Protein AF-A0A7W9NEH3-F1 (afdb_monomer_lite)

InterPro domains:
  IPR001387 Cro/C1-type, helix-turn-helix domain [cd00093] (12-73)

Structure (mmCIF, N/CA/C/O backbone):
data_AF-A0A7W9NEH3-F1
#
_entry.id   AF-A0A7W9NEH3-F1
#
loop_
_atom_site.group_PDB
_atom_site.id
_atom_site.type_symbol
_atom_site.label_atom_id
_atom_site.label_alt_id
_atom_site.label_comp_id
_atom_site.label_asym_id
_atom_site.label_entity_id
_atom_site.label_seq_id
_atom_site.pdbx_PDB_ins_code
_atom_site.Cartn_x
_atom_site.Cartn_y
_atom_site.Cartn_z
_atom_site.occupancy
_atom_site.B_iso_or_equiv
_atom_site.auth_seq_id
_atom_site.auth_comp_id
_atom_site.auth_asym_id
_atom_site.auth_atom_id
_atom_site.pdbx_PDB_model_num
ATOM 1 N N . MET A 1 1 ? 16.861 -14.933 -18.461 1.00 53.00 1 MET A N 1
ATOM 2 C CA . MET A 1 1 ? 15.513 -14.728 -19.038 1.00 53.00 1 MET A CA 1
ATOM 3 C C . MET A 1 1 ? 15.709 -14.065 -20.389 1.00 53.00 1 MET A C 1
ATOM 5 O O . MET A 1 1 ? 16.426 -13.077 -20.433 1.00 53.00 1 MET A O 1
ATOM 9 N N . SER A 1 2 ? 15.196 -14.634 -21.480 1.00 63.34 2 SER A N 1
ATOM 10 C CA . SER A 1 2 ? 15.343 -14.039 -22.817 1.00 63.34 2 SER A CA 1
ATOM 11 C C . SER A 1 2 ? 14.492 -12.774 -22.927 1.00 63.34 2 SER A C 1
ATOM 13 O O . SER A 1 2 ? 13.325 -12.804 -22.535 1.00 63.34 2 SER A O 1
ATOM 15 N N . GLU A 1 3 ? 15.056 -11.679 -23.442 1.00 74.38 3 GLU A N 1
ATOM 16 C CA . GLU A 1 3 ? 14.284 -10.467 -23.729 1.00 74.38 3 GLU A CA 1
ATOM 17 C C . GLU A 1 3 ? 13.152 -10.769 -24.726 1.00 74.38 3 GLU A C 1
ATOM 19 O O . GLU A 1 3 ? 13.357 -11.514 -25.695 1.00 74.38 3 GLU A O 1
ATOM 24 N N . PRO A 1 4 ? 11.941 -10.225 -24.503 1.00 76.31 4 PRO A N 1
ATOM 25 C CA . PRO A 1 4 ? 10.833 -10.403 -25.425 1.00 76.31 4 PRO A CA 1
ATOM 26 C C . PRO A 1 4 ? 11.150 -9.727 -26.761 1.00 76.31 4 PRO A C 1
ATOM 28 O O . PRO A 1 4 ? 11.672 -8.616 -26.815 1.00 76.31 4 PRO A O 1
ATOM 31 N N . LEU A 1 5 ? 10.804 -10.394 -27.864 1.00 85.12 5 LEU A N 1
ATOM 32 C CA . LEU A 1 5 ? 10.988 -9.822 -29.197 1.00 85.12 5 LEU A CA 1
ATOM 33 C C . LEU A 1 5 ? 10.192 -8.505 -29.310 1.00 85.12 5 LEU A C 1
ATOM 35 O O . LEU A 1 5 ? 9.020 -8.500 -28.919 1.00 85.12 5 LEU A O 1
ATOM 39 N N . PRO A 1 6 ? 10.751 -7.431 -29.905 1.00 89.31 6 PRO A N 1
ATOM 40 C CA . PRO A 1 6 ? 10.110 -6.111 -29.944 1.00 89.31 6 PRO A CA 1
ATOM 41 C C . PRO A 1 6 ? 8.666 -6.133 -30.466 1.00 89.31 6 PRO A C 1
ATOM 43 O O . PRO A 1 6 ? 7.782 -5.483 -29.915 1.00 89.31 6 PRO A O 1
ATOM 46 N N . ALA A 1 7 ? 8.392 -6.956 -31.483 1.00 90.94 7 ALA A N 1
ATOM 47 C CA . ALA A 1 7 ? 7.054 -7.101 -32.057 1.00 90.94 7 ALA A CA 1
ATOM 48 C C . ALA A 1 7 ? 6.039 -7.769 -31.105 1.00 90.94 7 ALA A C 1
ATOM 50 O O . ALA A 1 7 ? 4.851 -7.458 -31.147 1.00 90.94 7 ALA A O 1
ATOM 51 N N . VAL A 1 8 ? 6.488 -8.690 -30.242 1.00 93.56 8 VAL A N 1
ATOM 52 C CA . VAL A 1 8 ? 5.629 -9.324 -29.226 1.00 93.56 8 VAL A CA 1
ATOM 53 C C . VAL A 1 8 ? 5.373 -8.349 -28.079 1.00 93.56 8 VAL A C 1
ATOM 55 O O . VAL A 1 8 ? 4.239 -8.249 -27.619 1.00 93.56 8 VAL A O 1
ATOM 58 N N . ALA A 1 9 ? 6.393 -7.587 -27.673 1.00 92.19 9 ALA A N 1
ATOM 59 C CA . ALA A 1 9 ? 6.257 -6.537 -26.668 1.00 92.19 9 ALA A CA 1
ATOM 60 C C . ALA A 1 9 ? 5.257 -5.449 -27.106 1.00 92.19 9 ALA A C 1
ATOM 62 O O . ALA A 1 9 ? 4.409 -5.052 -26.312 1.00 92.19 9 ALA A O 1
ATOM 63 N N . ALA A 1 10 ? 5.280 -5.038 -28.379 1.00 94.06 10 ALA A N 1
ATOM 64 C CA . ALA A 1 10 ? 4.331 -4.063 -28.922 1.00 94.06 10 ALA A CA 1
ATOM 65 C C . ALA A 1 10 ? 2.870 -4.555 -28.878 1.00 94.06 10 ALA A C 1
ATOM 67 O O . ALA A 1 10 ? 1.978 -3.813 -28.470 1.00 94.06 10 ALA A O 1
ATOM 68 N N . LEU A 1 11 ? 2.608 -5.817 -29.246 1.00 96.62 11 LEU A N 1
ATOM 69 C CA . LEU A 1 11 ? 1.259 -6.391 -29.142 1.00 96.62 11 LEU A CA 1
ATOM 70 C C . LEU A 1 11 ? 0.815 -6.541 -27.675 1.00 96.62 11 LEU A C 1
ATOM 72 O O . LEU A 1 11 ? -0.352 -6.315 -27.356 1.00 96.62 11 LEU A O 1
ATOM 76 N N . ALA A 1 12 ? 1.739 -6.907 -26.783 1.00 96.75 12 ALA A N 1
ATOM 77 C CA . ALA A 1 12 ? 1.474 -7.014 -25.351 1.00 96.75 12 ALA A CA 1
ATOM 78 C C . ALA A 1 12 ? 1.127 -5.654 -24.724 1.00 96.75 12 ALA A C 1
ATOM 80 O O . ALA A 1 12 ? 0.210 -5.578 -23.910 1.00 96.75 12 ALA A O 1
ATOM 81 N N . GLU A 1 13 ? 1.793 -4.574 -25.144 1.00 95.50 13 GLU A N 1
ATOM 82 C CA . GLU A 1 13 ? 1.455 -3.203 -24.743 1.00 95.50 13 GLU A CA 1
ATOM 83 C C . GLU A 1 13 ? 0.015 -2.848 -25.121 1.00 95.50 13 GLU A C 1
ATOM 85 O O . GLU A 1 13 ? -0.765 -2.439 -24.267 1.00 95.50 13 GLU A O 1
ATOM 90 N N . GLN A 1 14 ? -0.379 -3.114 -26.368 1.00 96.56 14 GLN A N 1
ATOM 91 C CA . GLN A 1 14 ? -1.745 -2.854 -26.830 1.00 96.56 14 GLN A CA 1
ATOM 92 C C . GLN A 1 14 ? -2.786 -3.677 -26.056 1.00 96.56 14 GLN A C 1
ATOM 94 O O . GLN A 1 14 ? -3.887 -3.196 -25.787 1.00 96.56 14 GLN A O 1
ATOM 99 N N . LEU A 1 15 ? -2.466 -4.921 -25.679 1.00 97.69 15 LEU A N 1
ATOM 100 C CA . LEU A 1 15 ? -3.346 -5.736 -24.836 1.00 97.69 15 LEU A CA 1
ATOM 101 C C . LEU A 1 15 ? -3.456 -5.194 -23.405 1.00 97.69 15 LEU A C 1
ATOM 103 O O . LEU A 1 15 ? -4.540 -5.247 -22.820 1.00 97.69 15 LEU A O 1
ATOM 107 N N . ARG A 1 16 ? -2.368 -4.657 -22.840 1.00 97.31 16 ARG A N 1
ATOM 108 C CA . ARG A 1 16 ? -2.389 -3.982 -21.534 1.00 97.31 16 ARG A CA 1
ATOM 109 C C . ARG A 1 16 ? -3.209 -2.697 -21.583 1.00 97.31 16 ARG A C 1
ATOM 111 O O . ARG A 1 16 ? -4.024 -2.480 -20.693 1.00 97.31 16 ARG A O 1
ATOM 118 N N . GLU A 1 17 ? -3.069 -1.907 -22.641 1.00 95.81 17 GLU A N 1
ATOM 119 C CA . GLU A 1 17 ? -3.890 -0.718 -22.876 1.00 95.81 17 GLU A CA 1
ATOM 120 C C . GLU A 1 17 ? -5.380 -1.079 -22.981 1.00 95.81 17 GLU A C 1
ATOM 122 O O . GLU A 1 17 ? -6.209 -0.492 -22.286 1.00 95.81 17 GLU A O 1
ATOM 127 N N . LEU A 1 18 ? -5.730 -2.111 -23.762 1.00 97.44 18 LEU A N 1
ATOM 128 C CA . LEU A 1 18 ? -7.103 -2.620 -23.836 1.00 97.44 18 LEU A CA 1
ATOM 129 C C . LEU A 1 18 ? -7.629 -3.041 -22.458 1.00 97.44 18 LEU A C 1
ATOM 131 O O . LEU A 1 18 ? -8.766 -2.727 -22.112 1.00 97.44 18 LEU A O 1
ATOM 135 N N . LYS A 1 19 ? -6.815 -3.754 -21.671 1.00 97.50 19 LYS A N 1
ATOM 136 C CA . LYS A 1 19 ? -7.166 -4.167 -20.308 1.00 97.50 19 LYS A CA 1
ATOM 137 C C . LYS A 1 19 ? -7.437 -2.952 -19.420 1.00 97.50 19 LYS A C 1
ATOM 139 O O . LYS A 1 19 ? -8.438 -2.950 -18.713 1.00 97.50 19 LYS A O 1
ATOM 144 N N . LEU A 1 20 ? -6.595 -1.920 -19.466 1.00 93.12 20 LEU A N 1
ATOM 145 C CA . LEU A 1 20 ? -6.794 -0.683 -18.704 1.00 93.12 20 LEU A CA 1
ATOM 146 C C . LEU A 1 20 ? -8.098 0.019 -19.104 1.00 93.12 20 LEU A C 1
ATOM 148 O O . LEU A 1 20 ? -8.924 0.304 -18.241 1.00 93.12 20 LEU A O 1
ATOM 152 N N . LEU A 1 21 ? -8.328 0.206 -20.407 1.00 95.38 21 LEU A N 1
ATOM 153 C CA . LEU A 1 21 ? -9.545 0.833 -20.939 1.00 95.38 21 LEU A CA 1
ATOM 154 C C . LEU A 1 21 ? -10.816 0.030 -20.642 1.00 95.38 21 LEU A C 1
ATOM 156 O O . LEU A 1 21 ? -11.899 0.600 -20.552 1.00 95.38 21 LEU A O 1
ATOM 160 N N . ALA A 1 22 ? -10.691 -1.283 -20.455 1.00 97.12 22 ALA A N 1
ATOM 161 C CA . ALA A 1 22 ? -11.794 -2.146 -20.063 1.00 97.12 22 ALA A CA 1
ATOM 162 C C . ALA A 1 22 ? -12.172 -2.040 -18.574 1.00 97.12 22 ALA A C 1
ATOM 164 O O . ALA A 1 22 ? -13.075 -2.753 -18.155 1.00 97.12 22 ALA A O 1
ATOM 165 N N . GLY A 1 23 ? -11.512 -1.198 -17.770 1.00 94.56 23 GLY A N 1
ATOM 166 C CA . GLY A 1 23 ? -11.715 -1.133 -16.314 1.00 94.56 23 GLY A CA 1
ATOM 167 C C . GLY A 1 23 ? -10.719 -1.979 -15.517 1.00 94.56 23 GLY A C 1
ATOM 168 O O . GLY A 1 23 ? -10.958 -2.308 -14.361 1.00 94.56 23 GLY A O 1
ATOM 169 N N . ASN A 1 24 ? -9.596 -2.340 -16.139 1.00 95.25 24 ASN A N 1
ATOM 170 C CA . ASN A 1 24 ? -8.478 -3.056 -15.531 1.00 95.25 24 ASN A CA 1
ATOM 171 C C . ASN A 1 24 ? -8.840 -4.403 -14.851 1.00 95.25 24 ASN A C 1
ATOM 173 O O . ASN A 1 24 ? -8.418 -4.638 -13.713 1.00 95.25 24 ASN A O 1
ATOM 177 N N . PRO A 1 25 ? -9.545 -5.336 -15.531 1.00 96.56 25 PRO A N 1
ATOM 178 C CA . PRO A 1 25 ? -9.945 -6.611 -14.933 1.00 96.56 25 PRO A CA 1
ATOM 179 C C . PRO A 1 25 ? -8.751 -7.388 -14.360 1.00 96.56 25 PRO A C 1
ATOM 181 O O . PRO A 1 25 ? -7.647 -7.366 -14.908 1.00 96.56 25 PRO A O 1
ATOM 184 N N . SER A 1 26 ? -8.956 -8.107 -13.258 1.00 94.94 26 SER A N 1
ATOM 185 C CA . SER A 1 26 ? -7.953 -9.006 -12.677 1.00 94.94 26 SER A CA 1
ATOM 186 C C . SER A 1 26 ? -7.635 -10.166 -13.627 1.00 94.94 26 SER A C 1
ATOM 188 O O . SER A 1 26 ? -8.450 -10.535 -14.474 1.00 94.94 26 SER A O 1
ATOM 190 N N . LEU A 1 27 ? -6.463 -10.794 -13.480 1.00 96.62 27 LEU A N 1
ATOM 191 C CA . LEU A 1 27 ? -6.143 -11.987 -14.276 1.00 96.62 27 LEU A CA 1
ATOM 192 C C . LEU A 1 27 ? -7.130 -13.138 -14.004 1.00 96.62 27 LEU A C 1
ATOM 194 O O . LEU A 1 27 ? -7.473 -13.872 -14.923 1.00 96.62 27 LEU A O 1
ATOM 198 N N . THR A 1 28 ? -7.623 -13.257 -12.768 1.00 95.31 28 THR A N 1
ATOM 199 C CA . THR A 1 28 ? -8.659 -14.227 -12.378 1.00 95.31 28 THR A CA 1
ATOM 200 C C . THR A 1 28 ? -9.999 -13.922 -13.052 1.00 95.31 28 THR A C 1
ATOM 202 O O . THR A 1 28 ? -10.672 -14.828 -13.537 1.00 95.31 28 THR A O 1
ATOM 205 N N . GLN A 1 29 ? -10.380 -12.642 -13.138 1.00 96.00 29 GLN A N 1
ATOM 206 C CA . GLN A 1 29 ? -11.589 -12.214 -13.847 1.00 96.00 29 GLN A CA 1
ATOM 207 C C . GLN A 1 29 ? -11.482 -12.510 -15.345 1.00 96.00 29 GLN A C 1
ATOM 209 O O . GLN A 1 29 ? -12.443 -12.998 -15.933 1.00 96.00 29 GLN A O 1
ATOM 214 N N . LEU A 1 30 ? -10.317 -12.263 -15.952 1.00 97.62 30 LEU A N 1
ATOM 215 C CA . LEU A 1 30 ? -10.074 -12.611 -17.350 1.00 97.62 30 LEU A CA 1
ATOM 216 C C . LEU A 1 30 ? -10.122 -14.127 -17.576 1.00 97.62 30 LEU A C 1
ATOM 218 O O . LEU A 1 30 ? -10.784 -14.546 -18.516 1.00 97.62 30 LEU A O 1
ATOM 222 N N . GLU A 1 31 ? -9.517 -14.951 -16.713 1.00 98.12 31 GLU A N 1
ATOM 223 C CA . GLU A 1 31 ? -9.631 -16.416 -16.820 1.00 98.12 31 GLU A CA 1
ATOM 224 C C . GLU A 1 31 ? -11.101 -16.856 -16.762 1.00 98.12 31 GLU A C 1
ATOM 226 O O . GLU A 1 31 ? -11.561 -17.553 -17.667 1.00 98.12 31 GLU A O 1
ATOM 231 N N . LYS A 1 32 ? -11.872 -16.381 -15.774 1.00 97.19 32 LYS A N 1
ATOM 232 C CA . LYS A 1 32 ? -13.308 -16.685 -15.655 1.00 97.19 32 LYS A CA 1
ATOM 233 C C . LYS A 1 32 ? -14.085 -16.288 -16.914 1.00 97.19 32 LYS A C 1
ATOM 235 O O . LYS A 1 32 ? -14.860 -17.084 -17.434 1.00 97.19 32 LYS A O 1
ATOM 240 N N . LEU A 1 33 ? -13.836 -15.092 -17.445 1.00 97.94 33 LEU A N 1
ATOM 241 C CA . LEU A 1 33 ? -14.471 -14.619 -18.677 1.00 97.94 33 LEU A CA 1
ATOM 242 C C . LEU A 1 33 ? -14.072 -15.455 -19.897 1.00 97.94 33 LEU A C 1
ATOM 244 O O . LEU A 1 33 ? -14.910 -15.709 -20.752 1.00 97.94 33 LEU A O 1
ATOM 248 N N . THR A 1 34 ? -12.823 -15.914 -19.983 1.00 98.06 34 THR A N 1
ATOM 249 C CA . THR A 1 34 ? -12.381 -16.784 -21.085 1.00 98.06 34 THR A CA 1
ATOM 250 C C . THR A 1 34 ? -13.073 -18.153 -21.028 1.00 98.06 34 THR A C 1
ATOM 252 O O . THR A 1 34 ? -13.515 -18.654 -22.059 1.00 98.06 34 THR A O 1
ATOM 255 N N . VAL A 1 35 ? -13.299 -18.699 -19.823 1.00 97.94 35 VAL A N 1
ATOM 256 C CA . VAL A 1 35 ? -14.111 -19.914 -19.609 1.00 97.94 35 VAL A CA 1
ATOM 257 C C . VAL A 1 35 ? -15.562 -19.696 -20.044 1.00 97.94 35 VAL A C 1
ATOM 259 O O . VAL A 1 35 ? -16.110 -20.527 -20.762 1.00 97.94 35 VAL A O 1
ATOM 262 N N . GLU A 1 36 ? -16.177 -18.573 -19.660 1.00 96.94 36 GLU A N 1
ATOM 263 C CA . GLU A 1 36 ? -17.545 -18.213 -20.074 1.00 96.94 36 GLU A CA 1
ATOM 264 C C . GLU A 1 36 ? -17.679 -18.062 -21.602 1.00 96.94 36 GLU A C 1
ATOM 266 O O . GLU A 1 36 ? -18.754 -18.286 -22.155 1.00 96.94 36 GLU A O 1
ATOM 271 N N . LEU A 1 37 ? -16.588 -17.714 -22.292 1.00 97.56 37 LEU A N 1
ATOM 272 C CA . LEU A 1 37 ? -16.518 -17.605 -23.752 1.00 97.56 37 LEU A CA 1
ATOM 273 C C . LEU A 1 37 ? -16.230 -18.939 -24.464 1.00 97.56 37 LEU A C 1
ATOM 275 O O . LEU A 1 37 ? -16.238 -18.966 -25.692 1.00 97.56 37 LEU A O 1
ATOM 279 N N . GLY A 1 38 ? -16.015 -20.029 -23.720 1.00 97.00 38 GLY A N 1
ATOM 280 C CA . GLY A 1 38 ? -15.787 -21.377 -24.252 1.00 97.00 38 GLY A CA 1
ATOM 281 C C . GLY A 1 38 ? -14.318 -21.778 -24.412 1.00 97.00 38 GLY A C 1
ATOM 282 O O . GLY A 1 38 ? -14.044 -22.954 -24.635 1.00 97.00 38 GLY A O 1
ATOM 283 N N . ASP A 1 39 ? -13.378 -20.851 -24.216 1.00 96.81 39 ASP A N 1
ATOM 284 C CA . ASP A 1 39 ? -11.944 -21.072 -24.411 1.00 96.81 39 ASP A CA 1
ATOM 285 C C . ASP A 1 39 ? -11.181 -20.715 -23.136 1.00 96.81 39 ASP A C 1
ATOM 287 O O . ASP A 1 39 ? -10.779 -19.571 -22.930 1.00 96.81 39 ASP A O 1
ATOM 291 N N . ARG A 1 40 ? -10.956 -21.691 -22.251 1.00 97.12 40 ARG A N 1
ATOM 292 C CA . ARG A 1 40 ? -10.214 -21.437 -21.009 1.00 97.12 40 ARG A CA 1
ATOM 293 C C . ARG A 1 40 ? -8.765 -21.043 -21.310 1.00 97.12 40 ARG A C 1
ATOM 295 O O . ARG A 1 40 ? -7.984 -21.868 -21.780 1.00 97.12 40 ARG A O 1
ATOM 302 N N . ILE A 1 41 ? -8.375 -19.832 -20.912 1.00 98.00 41 ILE A N 1
ATOM 303 C CA . ILE A 1 41 ? -6.975 -19.393 -20.898 1.00 98.00 41 ILE A CA 1
ATOM 304 C C . ILE A 1 41 ? -6.509 -19.303 -19.436 1.00 98.00 41 ILE A C 1
ATOM 306 O O . ILE A 1 41 ? -6.986 -18.433 -18.706 1.00 98.00 41 ILE A O 1
ATOM 310 N N . PRO A 1 42 ? -5.581 -20.168 -18.978 1.00 97.75 42 PRO A N 1
ATOM 311 C CA . PRO A 1 42 ? -5.111 -20.150 -17.593 1.00 97.75 42 PRO A CA 1
ATOM 312 C C . PRO A 1 42 ? -4.482 -18.809 -17.199 1.00 97.75 42 PRO A C 1
ATOM 314 O O . PRO A 1 42 ? -3.755 -18.208 -17.996 1.00 97.75 42 PRO A O 1
ATOM 317 N N . ARG A 1 43 ? -4.658 -18.381 -15.940 1.00 96.81 43 ARG A N 1
ATOM 318 C CA . ARG A 1 43 ? -4.100 -17.128 -15.391 1.00 96.81 43 ARG A CA 1
ATOM 319 C C . ARG A 1 43 ? -2.630 -16.878 -15.752 1.00 96.81 43 ARG A C 1
ATOM 321 O O . ARG A 1 43 ? -2.261 -15.763 -16.121 1.00 96.81 43 ARG A O 1
ATOM 328 N N . ALA A 1 44 ? -1.795 -17.913 -15.645 1.00 93.62 44 ALA A N 1
ATOM 329 C CA . ALA A 1 44 ? -0.371 -17.838 -15.971 1.00 93.62 44 ALA A CA 1
ATOM 330 C C . ALA A 1 44 ? -0.147 -17.492 -17.452 1.00 93.62 44 ALA A C 1
ATOM 332 O O . ALA A 1 44 ? 0.613 -16.579 -17.763 1.00 93.62 44 ALA A O 1
ATOM 333 N N . THR A 1 45 ? -0.884 -18.137 -18.358 1.00 97.50 45 THR A N 1
ATOM 334 C CA . THR A 1 45 ? -0.835 -17.863 -19.798 1.00 97.50 45 THR A CA 1
ATOM 335 C C . THR A 1 45 ? -1.297 -16.444 -20.115 1.00 97.50 45 THR A C 1
ATOM 337 O O . THR A 1 45 ? -0.638 -15.760 -20.895 1.00 97.50 45 THR A O 1
ATOM 340 N N . ILE A 1 46 ? -2.373 -15.961 -19.479 1.00 98.06 46 ILE A N 1
ATOM 341 C CA . ILE A 1 46 ? -2.834 -14.569 -19.630 1.00 98.06 46 ILE A CA 1
ATOM 342 C C . ILE A 1 46 ? -1.717 -13.596 -19.230 1.00 98.06 46 ILE A C 1
ATOM 344 O O . ILE A 1 46 ? -1.398 -12.677 -19.986 1.00 98.06 46 ILE A O 1
ATOM 348 N N . SER A 1 47 ? -1.088 -13.824 -18.073 1.00 96.38 47 SER A N 1
ATOM 349 C CA . SER A 1 47 ? 0.036 -13.014 -17.588 1.00 96.38 47 SER A CA 1
ATOM 350 C C . SER A 1 47 ? 1.201 -12.998 -18.581 1.00 96.38 47 SER A C 1
ATOM 352 O O . SER A 1 47 ? 1.728 -11.936 -18.915 1.00 96.38 47 SER A O 1
ATOM 354 N N . GLU A 1 48 ? 1.575 -14.153 -19.130 1.00 96.56 48 GLU A N 1
ATOM 355 C CA . GLU A 1 48 ? 2.637 -14.229 -20.133 1.00 96.56 48 GLU A CA 1
ATOM 356 C C . GLU A 1 48 ? 2.316 -13.456 -21.417 1.00 96.56 48 GLU A C 1
ATOM 358 O O . GLU A 1 48 ? 3.213 -12.821 -21.975 1.00 96.56 48 GLU A O 1
ATOM 363 N N . LYS A 1 49 ? 1.059 -13.478 -21.889 1.00 97.25 49 LYS A N 1
ATOM 364 C CA . LYS A 1 49 ? 0.658 -12.706 -23.079 1.00 97.25 49 LYS A CA 1
ATOM 365 C C . LYS A 1 49 ? 0.684 -11.207 -22.802 1.00 97.25 49 LYS A C 1
ATOM 367 O O . LYS A 1 49 ? 1.199 -10.453 -23.621 1.00 97.25 49 LYS A O 1
ATOM 372 N N . LEU A 1 50 ? 0.183 -10.783 -21.640 1.00 96.94 50 LEU A N 1
ATOM 373 C CA . LEU A 1 50 ? 0.160 -9.372 -21.235 1.00 96.94 50 LEU A CA 1
ATOM 374 C C . LEU A 1 50 ? 1.558 -8.804 -20.961 1.00 96.94 50 LEU A C 1
ATOM 376 O O . LEU A 1 50 ? 1.777 -7.610 -21.135 1.00 96.94 50 LEU A O 1
ATOM 380 N N . THR A 1 51 ? 2.508 -9.645 -20.553 1.00 93.19 51 THR A N 1
ATOM 381 C CA . THR A 1 51 ? 3.912 -9.253 -20.336 1.00 93.19 51 THR A CA 1
ATOM 382 C C . THR A 1 51 ? 4.785 -9.421 -21.581 1.00 93.19 51 THR A C 1
ATOM 384 O O . THR A 1 51 ? 5.969 -9.097 -21.546 1.00 93.19 51 THR A O 1
ATOM 387 N N . GLY A 1 52 ? 4.236 -9.951 -22.679 1.00 95.88 52 GLY A N 1
ATOM 388 C CA . GLY A 1 52 ? 4.979 -10.215 -23.912 1.00 95.88 52 GLY A CA 1
ATOM 389 C C . GLY A 1 52 ? 5.991 -11.361 -23.811 1.00 95.88 52 GLY A C 1
ATOM 390 O O . GLY A 1 52 ? 6.798 -11.542 -24.721 1.00 95.88 52 GLY A O 1
ATOM 391 N N . ARG A 1 53 ? 5.951 -12.159 -22.734 1.00 92.44 53 ARG A N 1
ATOM 392 C CA . ARG A 1 53 ? 6.841 -13.316 -22.534 1.00 92.44 53 ARG A CA 1
ATOM 393 C C . ARG A 1 53 ? 6.553 -14.448 -23.510 1.00 92.44 53 ARG A C 1
ATOM 395 O O . ARG A 1 53 ? 7.465 -15.187 -23.872 1.00 92.44 53 ARG A O 1
ATOM 402 N N . SER A 1 54 ? 5.306 -14.585 -23.958 1.00 95.31 54 SER A N 1
ATOM 403 C CA . SER A 1 54 ? 4.942 -15.578 -24.965 1.00 95.31 54 SER A CA 1
ATOM 404 C C . SER A 1 54 ? 4.012 -15.003 -26.036 1.00 95.31 54 SER A C 1
ATOM 406 O O . SER A 1 54 ? 3.153 -14.164 -25.776 1.00 95.31 54 SER A O 1
ATOM 408 N N . LYS A 1 55 ? 4.188 -15.462 -27.283 1.00 95.38 55 LYS A N 1
ATOM 409 C CA . LYS A 1 55 ? 3.334 -15.074 -28.419 1.00 95.38 55 LYS A CA 1
ATOM 410 C C . LYS A 1 55 ? 1.926 -15.660 -28.218 1.00 95.38 55 LYS A C 1
ATOM 412 O O . LYS A 1 55 ? 1.844 -16.870 -27.990 1.00 95.38 55 LYS A O 1
ATOM 417 N N . PRO A 1 56 ? 0.840 -14.875 -28.321 1.00 95.81 56 PRO A N 1
ATOM 418 C CA . PRO A 1 56 ? -0.509 -15.428 -28.394 1.00 95.81 56 PRO A CA 1
ATOM 419 C C . PRO A 1 56 ? -0.757 -16.037 -29.778 1.00 95.81 56 PRO A C 1
ATOM 421 O O . PRO A 1 56 ? -0.299 -15.497 -30.795 1.00 95.81 56 PRO A O 1
ATOM 424 N N . ASP A 1 57 ? -1.476 -17.154 -29.839 1.00 97.12 57 ASP A N 1
ATOM 425 C CA . ASP A 1 57 ? -2.135 -17.548 -31.087 1.00 97.12 57 ASP A CA 1
ATOM 426 C C . ASP A 1 57 ? -3.346 -16.631 -31.366 1.00 97.12 57 ASP A C 1
ATOM 428 O O . ASP A 1 57 ? -3.665 -15.731 -30.581 1.00 97.12 57 ASP A O 1
ATOM 432 N N . LEU A 1 58 ? -3.950 -16.775 -32.547 1.00 97.06 58 LEU A N 1
ATOM 433 C CA . LEU A 1 58 ? -5.030 -15.884 -32.970 1.00 97.06 58 LEU A CA 1
ATOM 434 C C . LEU A 1 58 ? -6.305 -16.095 -32.137 1.00 97.06 58 LEU A C 1
ATOM 436 O O . LEU A 1 58 ? -7.013 -15.124 -31.872 1.00 97.06 58 LEU A O 1
ATOM 440 N N . ASP A 1 59 ? -6.572 -17.323 -31.699 1.00 97.06 59 ASP A N 1
ATOM 441 C CA . ASP A 1 59 ? -7.767 -17.663 -30.927 1.00 97.06 59 ASP A CA 1
ATOM 442 C C . ASP A 1 59 ? -7.643 -17.126 -29.498 1.00 97.06 59 ASP A C 1
ATOM 444 O O . ASP A 1 59 ? -8.508 -16.382 -29.045 1.00 97.06 59 ASP A O 1
ATOM 448 N N . GLN A 1 60 ? -6.495 -17.334 -28.847 1.00 97.44 60 GLN A N 1
ATOM 449 C CA . GLN A 1 60 ? -6.145 -16.727 -27.561 1.00 97.44 60 GLN A CA 1
ATOM 450 C C . GLN A 1 60 ? -6.265 -15.203 -27.595 1.00 97.44 60 GLN A C 1
ATOM 452 O O . GLN A 1 60 ? -6.806 -14.605 -26.664 1.00 97.44 60 GLN A O 1
ATOM 457 N N . LEU A 1 61 ? -5.765 -14.563 -28.660 1.00 98.00 61 LEU A N 1
ATOM 458 C CA . LEU A 1 61 ? -5.875 -13.115 -28.819 1.00 98.00 61 LEU A CA 1
ATOM 459 C C . LEU A 1 61 ? -7.344 -12.682 -28.901 1.00 98.00 61 LEU A C 1
ATOM 461 O O . LEU A 1 61 ? -7.755 -11.773 -28.182 1.00 98.00 61 LEU A O 1
ATOM 465 N N . ASN A 1 62 ? -8.135 -13.339 -29.751 1.00 97.38 62 ASN A N 1
ATOM 466 C CA . ASN A 1 62 ? -9.551 -13.025 -29.926 1.00 97.38 62 ASN A CA 1
ATOM 467 C C . ASN A 1 62 ? -10.346 -13.222 -28.631 1.00 97.38 62 ASN A C 1
ATOM 469 O O . ASN A 1 62 ? -11.160 -12.364 -28.284 1.00 97.38 62 ASN A O 1
ATOM 473 N N . THR A 1 63 ? -10.094 -14.311 -27.905 1.00 97.81 63 THR A N 1
ATOM 474 C CA . THR A 1 63 ? -10.764 -14.627 -26.640 1.00 97.81 63 THR A CA 1
ATOM 475 C C . THR A 1 63 ? -10.389 -13.622 -25.553 1.00 97.81 63 THR A C 1
ATOM 477 O O . THR A 1 63 ? -11.278 -13.136 -24.857 1.00 97.81 63 THR A O 1
ATOM 480 N N . LEU A 1 64 ? -9.120 -13.207 -25.447 1.00 97.94 64 LEU A N 1
ATOM 481 C CA . LEU A 1 64 ? -8.707 -12.153 -24.507 1.00 97.94 64 LEU A CA 1
ATOM 482 C C . LEU A 1 64 ? -9.340 -10.794 -24.828 1.00 97.94 64 LEU A C 1
ATOM 484 O O . LEU A 1 64 ? -9.851 -10.126 -23.929 1.00 97.94 64 LEU A O 1
ATOM 488 N N . VAL A 1 65 ? -9.349 -10.391 -26.103 1.00 97.94 65 VAL A N 1
ATOM 489 C CA . VAL A 1 65 ? -9.984 -9.135 -26.535 1.00 97.94 65 VAL A CA 1
ATOM 490 C C . VAL A 1 65 ? -11.481 -9.156 -26.222 1.00 97.94 65 VAL A C 1
ATOM 492 O O . VAL A 1 65 ? -12.033 -8.185 -25.698 1.00 97.94 65 VAL A O 1
ATOM 495 N N . GLN A 1 66 ? -12.138 -10.283 -26.495 1.00 97.69 66 GLN A N 1
ATOM 496 C CA . GLN A 1 66 ? -13.549 -10.481 -26.200 1.00 97.69 66 GLN A CA 1
ATOM 497 C C . GLN A 1 66 ? -13.826 -10.475 -24.689 1.00 97.69 66 GLN A C 1
ATOM 499 O O . GLN A 1 66 ? -14.799 -9.852 -24.267 1.00 97.69 66 GLN A O 1
ATOM 504 N N . ALA A 1 67 ? -12.970 -11.097 -23.874 1.00 97.81 67 ALA A N 1
ATOM 505 C CA . ALA A 1 67 ? -13.080 -11.083 -22.417 1.00 97.81 67 ALA A CA 1
ATOM 506 C C . ALA A 1 67 ? -12.992 -9.651 -21.866 1.00 97.81 67 ALA A C 1
ATOM 508 O O . ALA A 1 67 ? -13.861 -9.236 -21.099 1.00 97.81 67 ALA A O 1
ATOM 509 N N . CYS A 1 68 ? -12.020 -8.852 -22.322 1.00 97.81 68 CYS A N 1
ATOM 510 C CA . CYS A 1 68 ? -11.932 -7.432 -21.966 1.00 97.81 68 CYS A CA 1
ATOM 511 C C . CYS A 1 68 ? -13.198 -6.664 -22.370 1.00 97.81 68 CYS A C 1
ATOM 513 O O . CYS A 1 68 ? -13.713 -5.874 -21.583 1.00 97.81 68 CYS A O 1
ATOM 515 N N . ARG A 1 69 ? -13.747 -6.926 -23.562 1.00 97.62 69 ARG A N 1
ATOM 516 C CA . ARG A 1 69 ? -14.977 -6.273 -24.030 1.00 97.62 69 ARG A CA 1
ATOM 517 C C . ARG A 1 69 ? -16.189 -6.604 -23.161 1.00 97.62 69 ARG A C 1
ATOM 519 O O . ARG A 1 69 ? -16.920 -5.694 -22.784 1.00 97.62 69 ARG A O 1
ATOM 526 N N . VAL A 1 70 ? -16.382 -7.879 -22.822 1.00 97.44 70 VAL A N 1
ATOM 527 C CA . VAL A 1 70 ? -17.470 -8.320 -21.933 1.00 97.44 70 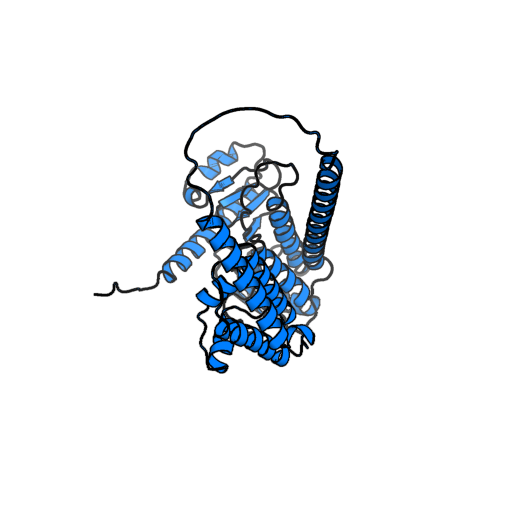VAL A CA 1
ATOM 528 C C . VAL A 1 70 ? -17.318 -7.693 -20.549 1.00 97.44 70 VAL A C 1
ATOM 530 O O . VAL A 1 70 ? -18.307 -7.257 -19.966 1.00 97.44 70 VAL A O 1
ATOM 533 N N . HIS A 1 71 ? -16.092 -7.605 -20.023 1.00 97.75 71 HIS A N 1
ATOM 534 C CA . HIS A 1 71 ? -15.853 -6.934 -18.748 1.00 97.75 71 HIS A CA 1
ATOM 535 C C . HIS A 1 71 ? -16.231 -5.452 -18.808 1.00 97.75 71 HIS A C 1
ATOM 537 O O . HIS A 1 71 ? -17.001 -5.002 -17.965 1.00 97.75 71 HIS A O 1
ATOM 543 N N . ALA A 1 72 ? -15.757 -4.738 -19.832 1.00 97.31 72 ALA A N 1
ATOM 544 C CA . ALA A 1 72 ? -16.032 -3.321 -20.048 1.00 97.31 72 ALA A CA 1
ATOM 545 C C . ALA A 1 72 ? -17.546 -3.041 -20.144 1.00 97.31 72 ALA A C 1
ATOM 547 O O . ALA A 1 72 ? -18.061 -2.127 -19.503 1.00 97.31 72 ALA A O 1
ATOM 548 N N . GLU A 1 73 ? -18.284 -3.894 -20.864 1.00 96.62 73 GLU A N 1
ATOM 549 C CA . GLU A 1 73 ? -19.749 -3.841 -20.954 1.00 96.62 73 GLU A CA 1
ATOM 550 C C . GLU A 1 73 ? -20.424 -4.069 -19.590 1.00 96.62 73 GLU A C 1
ATOM 552 O O . GLU A 1 73 ? -21.348 -3.336 -19.242 1.00 96.62 73 GLU A O 1
ATOM 557 N N . ARG A 1 74 ? -19.932 -5.014 -18.774 1.00 97.38 74 ARG A N 1
ATOM 558 C CA . ARG A 1 74 ? -20.450 -5.274 -17.413 1.00 97.38 74 ARG A CA 1
ATOM 559 C C . ARG A 1 74 ? -20.224 -4.120 -16.434 1.00 97.38 74 ARG A C 1
ATOM 561 O O . ARG A 1 74 ? -20.955 -4.027 -15.453 1.00 97.38 74 ARG A O 1
ATOM 568 N N . VAL A 1 75 ? -19.208 -3.285 -16.650 1.00 93.81 75 VAL A N 1
ATOM 569 C CA . VAL A 1 75 ? -18.906 -2.121 -15.793 1.00 93.81 75 VAL A CA 1
ATOM 570 C C . VAL A 1 75 ? -19.382 -0.794 -16.382 1.00 93.81 75 VAL A C 1
ATOM 572 O O . VAL A 1 75 ? -19.127 0.252 -15.797 1.00 93.81 75 VAL A O 1
ATOM 575 N N . GLY A 1 76 ? -20.074 -0.815 -17.525 1.00 94.69 76 GLY A N 1
ATOM 576 C CA . GLY A 1 76 ? -20.577 0.400 -18.166 1.00 94.69 76 GLY A CA 1
ATOM 577 C C . GLY A 1 76 ? -19.486 1.292 -18.773 1.00 94.69 76 GLY A C 1
ATOM 578 O O . GLY A 1 76 ? -19.715 2.485 -18.951 1.00 94.69 76 GLY A O 1
ATOM 579 N N . LEU A 1 77 ? -18.315 0.736 -19.108 1.00 93.06 77 LEU A N 1
ATOM 580 C CA . LEU A 1 77 ? -17.214 1.454 -19.757 1.00 93.06 77 LEU A CA 1
ATOM 581 C C . LEU A 1 77 ? -17.187 1.127 -21.262 1.00 93.06 77 LEU A C 1
ATOM 583 O O . LEU A 1 77 ? -16.718 0.056 -21.655 1.00 93.06 77 LEU A O 1
ATOM 587 N N . PRO A 1 78 ? -17.697 2.003 -22.149 1.00 90.31 78 PRO A N 1
ATOM 588 C CA . PRO A 1 78 ? -17.682 1.737 -23.582 1.00 90.31 78 PRO A CA 1
ATOM 589 C C . PRO A 1 78 ? -16.253 1.812 -24.138 1.00 90.31 78 PRO A C 1
ATOM 591 O O . PRO A 1 78 ? -15.602 2.852 -24.087 1.00 90.31 78 PRO A O 1
ATOM 594 N N . LEU A 1 79 ? -15.775 0.711 -24.726 1.00 94.00 79 LEU A N 1
ATOM 595 C CA . LEU A 1 79 ? -14.476 0.684 -25.402 1.00 94.00 79 LEU A CA 1
ATOM 596 C C . LEU A 1 79 ? -14.506 1.475 -26.726 1.00 94.00 79 LEU A C 1
ATOM 598 O O . LEU A 1 79 ? -15.511 1.406 -27.446 1.00 94.00 79 LEU A O 1
ATOM 602 N N . PRO A 1 80 ? -13.397 2.141 -27.109 1.00 92.44 80 PRO A N 1
ATOM 603 C CA . PRO A 1 80 ? -13.247 2.754 -28.426 1.00 92.44 80 PRO A CA 1
ATOM 604 C C . PRO A 1 80 ? -13.553 1.761 -29.565 1.00 92.44 80 PRO A C 1
ATOM 606 O O . PRO A 1 80 ? -13.140 0.598 -29.474 1.00 92.44 80 PRO A O 1
ATOM 609 N N . PRO A 1 81 ? -14.225 2.183 -30.657 1.00 89.38 81 PRO A N 1
ATOM 610 C CA . PRO A 1 81 ? -14.593 1.297 -31.769 1.00 89.38 81 PRO A CA 1
ATOM 611 C C . PRO A 1 81 ? -13.402 0.524 -32.344 1.00 89.38 81 PRO A C 1
ATOM 613 O O . PRO A 1 81 ? -13.505 -0.667 -32.627 1.00 89.38 81 PRO A O 1
ATOM 616 N N . ASP A 1 82 ? -12.246 1.182 -32.419 1.00 87.62 82 ASP A N 1
ATOM 617 C CA . ASP A 1 82 ? -11.007 0.618 -32.953 1.00 87.62 82 ASP A CA 1
ATOM 618 C C . ASP A 1 82 ? -10.492 -0.581 -32.157 1.00 87.62 82 ASP A C 1
ATOM 620 O O . ASP A 1 82 ? -9.875 -1.483 -32.718 1.00 87.62 82 ASP A O 1
ATOM 624 N N . LEU A 1 83 ? -10.761 -0.604 -30.852 1.00 88.25 83 LEU A N 1
ATOM 625 C CA . LEU A 1 83 ? -10.352 -1.681 -29.958 1.00 88.25 83 LEU A CA 1
ATOM 626 C C . LEU A 1 83 ? -11.389 -2.808 -29.880 1.00 88.25 83 LEU A C 1
ATOM 628 O O . LEU A 1 83 ? -11.060 -3.902 -29.422 1.00 88.25 83 LEU A O 1
ATOM 632 N N . ARG A 1 84 ? -12.620 -2.562 -30.350 1.00 89.50 84 ARG A N 1
ATOM 633 C CA . ARG A 1 84 ? -13.690 -3.567 -30.472 1.00 89.50 84 ARG A CA 1
ATOM 634 C C . ARG A 1 84 ? -13.616 -4.347 -31.785 1.00 89.50 84 ARG A C 1
ATOM 636 O O . ARG A 1 84 ? -14.208 -5.424 -31.881 1.00 89.50 84 ARG A O 1
ATOM 643 N N . ASP A 1 85 ? -12.921 -3.808 -32.782 1.00 93.19 85 ASP A N 1
ATOM 644 C CA . ASP A 1 85 ? -12.830 -4.385 -34.117 1.00 93.19 85 ASP A CA 1
ATOM 645 C C . ASP A 1 85 ? -11.870 -5.588 -34.157 1.00 93.19 85 ASP A C 1
ATOM 647 O O . ASP A 1 85 ? -10.644 -5.459 -34.074 1.00 93.19 85 ASP A O 1
ATOM 651 N N . LYS A 1 86 ? -12.439 -6.786 -34.332 1.00 93.25 86 LYS A N 1
ATOM 652 C CA . LYS A 1 86 ? -11.678 -8.037 -34.470 1.00 93.25 86 LYS A CA 1
ATOM 653 C C . LYS A 1 86 ? -10.739 -8.019 -35.682 1.00 93.25 86 LYS A C 1
ATOM 655 O O . LYS A 1 86 ? -9.685 -8.654 -35.637 1.00 93.25 86 LYS A O 1
ATOM 660 N N . ALA A 1 87 ? -11.086 -7.306 -36.756 1.00 94.38 87 ALA A N 1
ATOM 661 C CA . ALA A 1 87 ? -10.247 -7.222 -37.947 1.00 94.38 87 ALA A CA 1
ATOM 662 C C . ALA A 1 87 ? -8.940 -6.469 -37.657 1.00 94.38 87 ALA A C 1
ATOM 664 O O . ALA A 1 87 ? -7.871 -6.948 -38.038 1.00 94.38 87 ALA A O 1
ATOM 665 N N . LYS A 1 88 ? -9.007 -5.369 -36.896 1.00 95.50 88 LYS A N 1
ATOM 666 C CA . LYS A 1 88 ? -7.822 -4.599 -36.478 1.00 95.50 88 LYS A CA 1
ATOM 667 C C . LYS A 1 88 ? -6.885 -5.415 -35.589 1.00 95.50 88 LYS A C 1
ATOM 669 O O . LYS A 1 88 ? -5.671 -5.397 -35.782 1.00 95.50 88 LYS A O 1
ATOM 674 N N . TRP A 1 89 ? -7.425 -6.190 -34.647 1.00 96.62 89 TRP A N 1
ATOM 675 C CA . TRP A 1 89 ? -6.612 -7.093 -33.821 1.00 96.62 89 TRP A CA 1
ATOM 676 C C . TRP A 1 89 ? -5.940 -8.200 -34.636 1.00 96.62 89 TRP A C 1
ATOM 678 O O . TRP A 1 89 ? -4.769 -8.513 -34.411 1.00 96.62 89 TRP A O 1
ATOM 688 N N . ARG A 1 90 ? -6.643 -8.751 -35.630 1.00 97.00 90 ARG A N 1
ATOM 689 C CA . ARG A 1 90 ? -6.067 -9.721 -36.566 1.00 97.00 90 ARG A CA 1
ATOM 690 C C . ARG A 1 90 ? -4.938 -9.112 -37.399 1.00 97.00 90 ARG A C 1
ATOM 692 O O . ARG A 1 90 ? -3.920 -9.771 -37.594 1.00 97.00 90 ARG A O 1
ATOM 699 N N . GLU A 1 91 ? -5.095 -7.879 -37.873 1.00 95.62 91 GLU A N 1
ATOM 700 C CA . GLU A 1 91 ? -4.057 -7.156 -38.615 1.00 95.62 91 GLU A CA 1
ATOM 701 C C . GLU A 1 91 ? -2.793 -6.954 -37.767 1.00 95.62 91 GLU A C 1
ATOM 703 O O . GLU A 1 91 ? -1.709 -7.366 -38.183 1.00 95.62 91 GLU A O 1
ATOM 708 N N . ARG A 1 92 ? -2.945 -6.461 -36.530 1.00 96.19 92 ARG A N 1
ATOM 709 C CA . ARG A 1 92 ? -1.846 -6.309 -35.555 1.00 96.19 92 ARG A CA 1
ATOM 710 C C . ARG A 1 92 ? -1.121 -7.631 -35.284 1.00 96.19 92 ARG A C 1
ATOM 712 O O . ARG A 1 92 ? 0.108 -7.688 -35.224 1.00 96.19 92 ARG A O 1
ATOM 719 N N . TRP A 1 93 ? -1.867 -8.730 -35.157 1.00 97.38 93 TRP A N 1
ATOM 720 C CA . TRP A 1 93 ? -1.285 -10.062 -34.969 1.00 97.38 93 TRP A CA 1
ATOM 721 C C . TRP A 1 93 ? -0.510 -10.558 -36.198 1.00 97.38 93 TRP A C 1
ATOM 723 O O . TRP A 1 93 ? 0.537 -11.203 -36.057 1.00 97.38 93 TRP A O 1
ATOM 733 N N . LEU A 1 94 ? -1.006 -10.266 -37.406 1.00 96.06 94 LEU A N 1
ATOM 734 C CA . LEU A 1 94 ? -0.331 -10.599 -38.661 1.00 96.06 94 LEU A CA 1
ATOM 735 C C . LEU A 1 94 ? 0.959 -9.794 -38.827 1.00 96.06 94 LEU A C 1
ATOM 737 O O . LEU A 1 94 ? 1.977 -10.376 -39.200 1.00 96.06 94 LEU A O 1
ATOM 741 N N . GLU A 1 95 ? 0.937 -8.501 -38.512 1.00 93.94 95 GLU A N 1
ATOM 742 C CA . GLU A 1 95 ? 2.118 -7.636 -38.519 1.00 93.94 95 GLU A CA 1
ATOM 743 C C . GLU A 1 95 ? 3.192 -8.161 -37.557 1.00 93.94 95 GLU A C 1
ATOM 745 O O . GLU A 1 95 ? 4.321 -8.428 -37.975 1.00 93.94 95 GLU A O 1
ATOM 750 N N . MET A 1 96 ? 2.821 -8.455 -36.305 1.00 96.50 96 MET A N 1
ATOM 751 C CA . MET A 1 96 ? 3.727 -9.074 -35.329 1.00 96.50 96 MET A CA 1
ATOM 752 C C . MET A 1 96 ? 4.288 -10.414 -35.827 1.00 96.50 96 MET A C 1
ATOM 754 O O . MET A 1 96 ? 5.484 -10.692 -35.687 1.00 96.50 96 MET A O 1
ATOM 758 N N . SER A 1 97 ? 3.443 -11.248 -36.442 1.00 94.50 97 SER A N 1
ATOM 759 C CA . SER A 1 97 ? 3.857 -12.551 -36.967 1.00 94.50 97 SER A CA 1
ATOM 760 C C . SER A 1 97 ? 4.852 -12.426 -38.123 1.00 94.50 97 SER A C 1
ATOM 762 O O . SER A 1 97 ? 5.817 -13.189 -38.154 1.00 94.50 97 SER A O 1
ATOM 764 N N . ARG A 1 98 ? 4.662 -11.456 -39.028 1.00 93.31 98 ARG A N 1
ATOM 765 C CA . ARG A 1 98 ? 5.588 -11.164 -40.137 1.00 93.31 98 ARG A CA 1
ATOM 766 C C . ARG A 1 98 ? 6.934 -10.666 -39.621 1.00 93.31 98 ARG A C 1
ATOM 768 O O . ARG A 1 98 ? 7.955 -11.264 -39.953 1.00 93.31 98 ARG A O 1
ATOM 775 N N . SER A 1 99 ? 6.932 -9.677 -38.727 1.00 92.25 99 SER A N 1
ATOM 776 C CA . SER A 1 99 ? 8.154 -9.122 -38.129 1.00 92.25 99 SER A CA 1
ATOM 777 C C . SER A 1 99 ? 8.998 -10.191 -37.432 1.00 92.25 99 SER A C 1
ATOM 779 O O . SER A 1 99 ? 10.221 -10.213 -37.566 1.00 92.25 99 SER A O 1
ATOM 781 N N . ARG A 1 100 ? 8.356 -11.147 -36.746 1.00 90.38 100 ARG A N 1
ATOM 782 C CA . ARG A 1 100 ? 9.054 -12.278 -36.119 1.00 90.38 100 ARG A CA 1
ATOM 783 C C . ARG A 1 100 ? 9.655 -13.241 -37.144 1.00 90.38 100 ARG A C 1
ATOM 785 O O . ARG A 1 100 ? 10.775 -13.712 -36.946 1.00 90.38 100 ARG A O 1
ATOM 792 N N . SER A 1 101 ? 8.928 -13.550 -38.216 1.00 89.44 101 SER A N 1
ATOM 793 C CA . SER A 1 101 ? 9.443 -14.383 -39.307 1.00 89.44 101 SER A CA 1
ATOM 794 C C . SER A 1 101 ? 10.642 -13.733 -40.000 1.00 89.44 101 SER A C 1
ATOM 796 O O . SER A 1 101 ? 11.625 -14.422 -40.274 1.00 89.44 101 SER A O 1
ATOM 798 N N . ASP A 1 102 ? 10.608 -12.418 -40.218 1.00 89.12 102 ASP A N 1
ATOM 799 C CA . ASP A 1 102 ? 11.715 -11.676 -40.826 1.00 89.12 102 ASP A CA 1
ATOM 800 C C . ASP A 1 102 ? 12.929 -11.585 -39.899 1.00 89.12 102 ASP A C 1
ATOM 802 O O . ASP A 1 102 ? 14.059 -11.795 -40.341 1.00 89.12 102 ASP A O 1
ATOM 806 N N . GLN A 1 103 ? 12.717 -11.354 -38.601 1.00 87.69 103 GLN A N 1
ATOM 807 C CA . GLN A 1 103 ? 13.796 -11.348 -37.613 1.00 87.69 103 GLN A CA 1
ATOM 808 C C . GLN A 1 103 ? 14.461 -12.725 -37.494 1.00 87.69 103 GLN A C 1
ATOM 810 O O . GLN A 1 103 ? 15.687 -12.807 -37.468 1.00 87.69 103 GLN A O 1
ATOM 815 N N . ARG A 1 104 ? 13.674 -13.809 -37.508 1.00 87.50 104 ARG A N 1
ATOM 816 C CA . ARG A 1 104 ? 14.202 -15.180 -37.523 1.00 87.50 104 ARG A CA 1
ATOM 817 C C . ARG A 1 104 ? 15.016 -15.457 -38.789 1.00 87.50 104 ARG A C 1
ATOM 819 O O . ARG A 1 104 ? 16.127 -15.960 -38.688 1.00 87.50 104 ARG A O 1
ATOM 826 N N . ARG A 1 105 ? 14.522 -15.050 -39.964 1.00 87.81 105 ARG A N 1
ATOM 827 C CA . ARG A 1 105 ? 15.273 -15.156 -41.228 1.00 87.81 105 ARG A CA 1
ATOM 828 C C . ARG A 1 105 ? 16.571 -14.352 -41.209 1.00 87.81 105 ARG A C 1
ATOM 830 O O . ARG A 1 105 ? 17.552 -14.799 -41.785 1.00 87.81 105 ARG A O 1
ATOM 837 N N . ARG A 1 106 ? 16.591 -13.174 -40.575 1.00 85.81 106 ARG A N 1
ATOM 838 C CA . ARG A 1 106 ? 17.815 -12.371 -40.403 1.00 85.81 106 ARG A CA 1
ATOM 839 C C . ARG A 1 106 ? 18.813 -13.056 -39.472 1.00 85.81 106 ARG A C 1
ATOM 841 O O . ARG A 1 106 ? 19.985 -13.102 -39.812 1.00 85.81 106 ARG A O 1
ATOM 848 N N . GLN A 1 107 ? 18.351 -13.633 -38.362 1.00 83.75 107 GLN A N 1
ATOM 849 C CA . GLN A 1 107 ? 19.203 -14.389 -37.437 1.00 83.75 107 GLN A CA 1
ATOM 850 C C . GLN A 1 107 ? 19.790 -15.647 -38.091 1.00 83.75 107 GLN A C 1
ATOM 852 O O . GLN A 1 107 ? 20.980 -15.903 -37.938 1.00 83.75 107 GLN A O 1
ATOM 857 N N . GLU A 1 108 ? 18.993 -16.374 -38.881 1.00 82.00 108 GLU A N 1
ATOM 858 C CA . GLU A 1 108 ? 19.433 -17.549 -39.653 1.00 82.00 108 GLU A CA 1
ATOM 859 C C . GLU A 1 108 ? 20.355 -17.177 -40.833 1.00 82.00 108 GLU A C 1
ATOM 861 O O . GLU A 1 108 ? 21.114 -18.016 -41.307 1.00 82.00 108 GLU A O 1
ATOM 866 N N . ARG A 1 109 ? 20.311 -15.922 -41.306 1.00 76.81 109 ARG A N 1
ATOM 867 C CA . ARG A 1 109 ? 21.178 -15.389 -42.372 1.00 76.81 109 ARG A CA 1
ATOM 868 C C . ARG A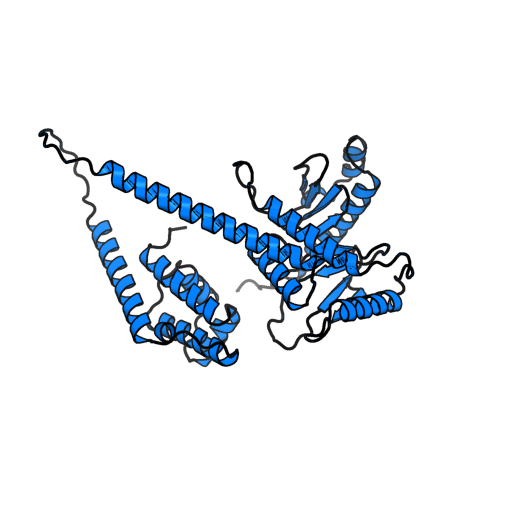 1 109 ? 22.435 -14.692 -41.864 1.00 76.81 109 ARG A C 1
ATOM 870 O O . ARG A 1 109 ? 23.186 -14.193 -42.698 1.00 76.81 109 ARG A O 1
ATOM 877 N N . THR A 1 110 ? 22.676 -14.642 -40.552 1.00 56.62 110 THR A N 1
ATOM 878 C CA . THR A 1 110 ? 23.964 -14.173 -40.024 1.00 56.62 110 THR A CA 1
ATOM 879 C C . THR A 1 110 ? 25.051 -15.088 -40.599 1.00 56.62 110 THR A C 1
ATOM 881 O O . THR A 1 110 ? 25.044 -16.278 -40.278 1.00 56.62 110 THR A O 1
ATOM 884 N N . PRO A 1 111 ? 25.928 -14.601 -41.495 1.00 56.69 111 PRO A N 1
ATOM 885 C CA . PRO A 1 111 ? 26.920 -15.447 -42.129 1.00 56.69 111 PRO A CA 1
ATOM 886 C C . PRO A 1 111 ? 27.862 -15.978 -41.060 1.00 56.69 111 PRO A C 1
ATOM 888 O O . PRO A 1 111 ? 28.334 -15.230 -40.205 1.00 56.69 111 PRO A O 1
ATOM 891 N N . GLN A 1 112 ? 28.137 -17.274 -41.128 1.00 50.41 112 GLN A N 1
ATOM 892 C CA . GLN A 1 112 ? 29.310 -17.872 -40.522 1.00 50.41 112 GLN A CA 1
ATOM 893 C C . GLN A 1 112 ? 30.515 -17.145 -41.129 1.00 50.41 112 GLN A C 1
ATOM 895 O O . GLN A 1 112 ? 30.832 -17.334 -42.301 1.00 50.41 112 GLN A O 1
ATOM 900 N N . THR A 1 113 ? 31.072 -16.192 -40.380 1.00 50.75 113 THR A N 1
ATOM 901 C CA . THR A 1 113 ? 32.175 -15.346 -40.829 1.00 50.75 113 THR A CA 1
ATOM 902 C C . THR A 1 113 ? 33.422 -16.210 -40.967 1.00 50.75 113 THR A C 1
ATOM 904 O O . THR A 1 113 ? 34.151 -16.432 -40.001 1.00 50.75 113 THR A O 1
ATOM 907 N N . ASP A 1 114 ? 33.647 -16.718 -42.177 1.00 43.62 114 ASP A N 1
ATOM 908 C CA . ASP A 1 114 ? 34.953 -17.176 -42.620 1.00 43.62 114 ASP A CA 1
ATOM 909 C C . ASP A 1 114 ? 35.904 -15.973 -42.622 1.00 43.62 114 ASP A C 1
ATOM 911 O O . ASP A 1 114 ? 35.709 -14.980 -43.327 1.00 43.62 114 ASP A O 1
ATOM 915 N N . ASN A 1 115 ? 36.932 -16.064 -41.782 1.00 51.12 115 ASN A N 1
ATOM 916 C CA . ASN A 1 115 ? 38.072 -15.162 -41.775 1.00 51.12 115 ASN A CA 1
ATOM 917 C C . ASN A 1 115 ? 38.832 -15.285 -43.105 1.00 51.12 115 ASN A C 1
ATOM 919 O O . ASN A 1 115 ? 39.540 -16.269 -43.306 1.00 51.12 115 ASN A O 1
ATOM 923 N N . ASN A 1 116 ? 38.742 -14.271 -43.972 1.00 45.88 116 ASN A N 1
ATOM 924 C CA . ASN A 1 116 ? 39.855 -13.861 -44.836 1.00 45.88 116 ASN A CA 1
ATOM 925 C C . ASN A 1 116 ? 39.673 -12.434 -45.413 1.00 45.88 116 ASN A C 1
ATOM 927 O O . ASN A 1 116 ? 38.860 -12.190 -46.298 1.00 45.88 116 ASN A O 1
ATOM 931 N N . THR A 1 117 ? 40.481 -11.526 -44.857 1.00 45.06 117 THR A N 1
ATOM 932 C CA . THR A 1 117 ? 41.087 -10.240 -45.308 1.00 45.06 117 THR A CA 1
ATOM 933 C C . THR A 1 117 ? 41.369 -10.153 -46.838 1.00 45.06 117 THR A C 1
ATOM 935 O O . THR A 1 117 ? 41.500 -11.236 -47.409 1.00 45.06 117 THR A O 1
ATOM 938 N N . PRO A 1 118 ? 41.598 -8.992 -47.539 1.00 51.06 118 PRO A N 1
ATOM 939 C CA . PRO A 1 118 ? 41.974 -7.617 -47.109 1.00 51.06 118 PRO A CA 1
ATOM 940 C C . PRO A 1 118 ? 41.224 -6.405 -47.738 1.00 51.06 118 PRO A C 1
ATOM 942 O O . PRO A 1 118 ? 40.567 -6.516 -48.762 1.00 51.06 118 PRO A O 1
ATOM 945 N N . ALA A 1 119 ? 41.446 -5.254 -47.080 1.00 44.91 119 ALA A N 1
ATOM 946 C CA . ALA A 1 119 ? 41.802 -3.890 -47.539 1.00 44.91 119 ALA A CA 1
ATOM 947 C C . ALA A 1 119 ? 41.254 -3.237 -48.836 1.00 44.91 119 ALA A C 1
ATOM 949 O O . ALA A 1 119 ? 41.221 -3.840 -49.901 1.00 44.91 119 ALA A O 1
ATOM 950 N N . ASP A 1 120 ? 41.048 -1.917 -48.682 1.00 42.06 120 ASP A N 1
ATOM 951 C CA . ASP A 1 120 ? 40.865 -0.827 -49.662 1.00 42.06 120 ASP A CA 1
ATOM 952 C C . ASP A 1 120 ? 39.562 -0.814 -50.481 1.00 42.06 120 ASP A C 1
ATOM 954 O O . ASP A 1 120 ? 39.298 -1.685 -51.297 1.00 42.06 120 ASP A O 1
ATOM 958 N N . ASP A 1 121 ? 38.721 0.214 -50.331 1.00 42.09 121 ASP A N 1
ATOM 959 C CA . ASP A 1 121 ? 39.047 1.565 -50.790 1.00 42.09 121 ASP A CA 1
ATOM 960 C C . ASP A 1 121 ? 38.012 2.591 -50.290 1.00 42.09 121 ASP A C 1
ATOM 962 O O . ASP A 1 121 ? 36.865 2.284 -49.951 1.00 42.09 121 ASP A O 1
ATOM 966 N N . SER A 1 122 ? 38.462 3.832 -50.216 1.00 51.28 122 SER A N 1
ATOM 967 C CA . SER A 1 122 ? 37.835 4.953 -49.527 1.00 51.28 122 SER A CA 1
ATOM 968 C C . SER A 1 122 ? 36.772 5.617 -50.402 1.00 51.28 122 SER A C 1
ATOM 970 O O . SER A 1 122 ? 37.093 6.113 -51.480 1.00 51.28 122 SER A O 1
ATOM 972 N N . ASN A 1 123 ? 35.520 5.726 -49.938 1.00 47.41 123 ASN A N 1
ATOM 973 C CA . ASN A 1 123 ? 34.574 6.659 -50.553 1.00 47.41 123 ASN A CA 1
ATOM 974 C C . ASN A 1 123 ? 33.657 7.329 -49.522 1.00 47.41 123 ASN A C 1
ATOM 976 O O . ASN A 1 123 ? 32.997 6.680 -48.712 1.00 47.41 123 ASN A O 1
ATOM 980 N N . ALA A 1 124 ? 33.680 8.659 -49.547 1.00 54.94 124 ALA A N 1
ATOM 981 C CA . ALA A 1 124 ? 33.113 9.558 -48.558 1.00 54.94 124 ALA A CA 1
ATOM 982 C C . ALA A 1 124 ? 31.575 9.503 -48.535 1.00 54.94 124 ALA A C 1
ATOM 984 O O . ALA A 1 124 ? 30.910 9.968 -49.462 1.00 54.94 124 ALA A O 1
ATOM 985 N N . ALA A 1 125 ? 31.014 8.981 -47.441 1.00 52.69 125 ALA A N 1
ATOM 986 C CA . ALA A 1 125 ? 29.595 9.088 -47.115 1.00 52.69 125 ALA A CA 1
ATOM 987 C C . ALA A 1 125 ? 29.325 10.378 -46.306 1.00 52.69 125 ALA A C 1
ATOM 989 O O . ALA A 1 125 ? 30.121 10.739 -45.434 1.00 52.69 125 ALA A O 1
ATOM 990 N N . PRO A 1 126 ? 28.230 11.109 -46.575 1.00 53.69 126 PRO A N 1
ATOM 991 C CA . PRO A 1 126 ? 27.991 12.415 -45.978 1.00 53.69 126 PRO A CA 1
ATOM 992 C C . PRO A 1 126 ? 27.316 12.308 -44.600 1.00 53.69 126 PRO A C 1
ATOM 994 O O . PRO A 1 126 ? 26.261 11.702 -44.471 1.00 53.69 126 PRO A O 1
ATOM 997 N N . LYS A 1 127 ? 27.910 12.967 -43.597 1.00 58.94 127 LYS A N 1
ATOM 998 C CA . LYS A 1 127 ? 27.292 13.673 -42.448 1.00 58.94 127 LYS A CA 1
ATOM 999 C C . LYS A 1 127 ? 25.832 13.299 -42.078 1.00 58.94 127 LYS A C 1
ATOM 1001 O O . LYS A 1 127 ? 24.955 14.159 -42.148 1.00 58.94 127 LYS A O 1
ATOM 1006 N N . GLN A 1 128 ? 25.568 12.065 -41.641 1.00 59.25 128 GLN A N 1
ATOM 1007 C CA . GLN A 1 128 ? 24.265 11.651 -41.075 1.00 59.25 128 GLN A CA 1
ATOM 1008 C C . GLN A 1 128 ? 24.237 11.615 -39.533 1.00 59.25 128 GLN A C 1
ATOM 1010 O O . GLN A 1 128 ? 23.159 11.498 -38.950 1.00 59.25 128 GLN A O 1
ATOM 1015 N N . ASP A 1 129 ? 25.379 11.798 -38.866 1.00 65.75 129 ASP A N 1
ATOM 1016 C CA . ASP A 1 129 ? 25.503 11.589 -37.413 1.00 65.75 129 ASP A CA 1
ATOM 1017 C C . ASP A 1 129 ? 24.716 12.606 -36.565 1.00 65.75 129 ASP A C 1
ATOM 1019 O O . ASP A 1 129 ? 24.085 12.239 -35.576 1.00 65.75 129 ASP A O 1
ATOM 1023 N N . GLY A 1 130 ? 24.626 13.870 -36.998 1.00 71.88 130 GLY A N 1
ATOM 1024 C CA . GLY A 1 130 ? 23.961 14.920 -36.211 1.00 71.88 130 GLY A CA 1
ATOM 1025 C C . GLY A 1 130 ? 22.436 14.776 -36.080 1.00 71.88 130 GLY A C 1
ATOM 1026 O O . GLY A 1 130 ? 21.839 15.333 -35.161 1.00 71.88 130 GLY A O 1
ATOM 1027 N N . HIS A 1 131 ? 21.775 14.032 -36.975 1.00 76.44 131 HIS A N 1
ATOM 1028 C CA . HIS A 1 131 ? 20.320 13.850 -36.902 1.00 76.44 131 HIS A CA 1
ATOM 1029 C C . HIS A 1 131 ? 19.920 12.783 -35.874 1.00 76.44 131 HIS A C 1
ATOM 1031 O O . HIS A 1 131 ? 18.921 12.947 -35.174 1.00 76.44 131 HIS A O 1
ATOM 1037 N N . LEU A 1 132 ? 20.713 11.715 -35.744 1.00 79.81 132 LEU A N 1
ATOM 1038 C CA . LEU A 1 132 ? 20.445 10.629 -34.798 1.00 79.81 132 LEU A CA 1
ATOM 1039 C C . LEU A 1 132 ? 20.677 11.066 -33.347 1.00 79.81 132 LEU A C 1
ATOM 1041 O O . LEU A 1 132 ? 19.876 10.721 -32.479 1.00 79.81 132 LEU A O 1
ATOM 1045 N N . GLU A 1 133 ? 21.704 11.881 -33.094 1.00 80.75 133 GLU A N 1
ATOM 1046 C CA . GLU A 1 133 ? 21.952 12.468 -31.769 1.00 80.75 133 GLU A CA 1
ATOM 1047 C C . GLU A 1 133 ? 20.803 13.388 -31.332 1.00 80.75 133 GLU A C 1
ATOM 1049 O O . GLU A 1 133 ? 20.318 13.282 -30.205 1.00 80.75 133 GLU A O 1
ATOM 1054 N N . SER A 1 134 ? 20.292 14.224 -32.243 1.00 82.44 134 SER A N 1
ATOM 1055 C CA . SER A 1 134 ? 19.155 15.112 -31.966 1.00 82.44 134 SER A CA 1
ATOM 1056 C C . SER A 1 134 ? 17.863 14.343 -31.650 1.00 82.44 134 SER A C 1
ATOM 1058 O O . SER A 1 134 ? 17.143 14.714 -30.719 1.00 82.44 134 SER A O 1
ATOM 1060 N N . ILE A 1 135 ? 17.581 13.247 -32.367 1.00 89.62 135 ILE A N 1
ATOM 1061 C CA . ILE A 1 135 ? 16.433 12.374 -32.067 1.00 89.62 135 ILE A CA 1
ATOM 1062 C C . ILE A 1 135 ? 16.612 11.697 -30.704 1.00 89.62 135 ILE A C 1
ATOM 1064 O O . ILE A 1 135 ? 15.671 11.659 -29.910 1.00 89.62 135 ILE A O 1
ATOM 1068 N N . GLY A 1 136 ? 17.813 11.183 -30.416 1.00 88.19 136 GLY A N 1
ATOM 1069 C CA . GLY A 1 136 ? 18.124 10.542 -29.139 1.00 88.19 136 GLY A CA 1
ATOM 1070 C C . GLY A 1 136 ? 17.942 11.489 -27.952 1.00 88.19 136 GLY A C 1
ATOM 1071 O O . GLY A 1 136 ? 17.306 11.123 -26.961 1.00 88.19 136 GLY A O 1
ATOM 1072 N N . GLN A 1 137 ? 18.418 12.728 -28.082 1.00 89.75 137 GLN A N 1
ATOM 1073 C CA . GLN A 1 137 ? 18.253 13.756 -27.060 1.00 89.75 137 GLN A CA 1
ATOM 1074 C C . GLN A 1 137 ? 16.773 14.100 -26.835 1.00 89.75 137 GLN A C 1
ATOM 1076 O O . GLN A 1 137 ? 16.307 14.079 -25.696 1.00 89.75 137 GLN A O 1
ATOM 1081 N N . SER A 1 138 ? 16.007 14.319 -27.909 1.00 91.81 138 SER A N 1
ATOM 1082 C CA . SER A 1 138 ? 14.574 14.625 -27.812 1.00 91.81 138 SER A CA 1
ATOM 1083 C C . SER A 1 138 ? 13.773 13.496 -27.150 1.00 91.81 138 SER A C 1
ATOM 1085 O O . SER A 1 138 ? 12.896 13.756 -26.324 1.00 91.81 138 SER A O 1
ATOM 1087 N N . LEU A 1 139 ? 14.096 12.235 -27.456 1.00 92.75 139 LEU A N 1
ATOM 1088 C CA . LEU A 1 139 ? 13.446 11.081 -26.836 1.00 92.75 139 LEU A CA 1
ATOM 1089 C C . LEU A 1 139 ? 13.778 10.971 -25.342 1.00 92.75 139 LEU A C 1
ATOM 1091 O O . LEU A 1 139 ? 12.885 10.713 -24.534 1.00 92.75 139 LEU A O 1
ATOM 1095 N N . SER A 1 140 ? 15.044 11.181 -24.972 1.00 90.62 140 SER A N 1
ATOM 1096 C CA . SER A 1 140 ? 15.478 11.164 -23.572 1.00 90.62 140 SER A CA 1
ATOM 1097 C C . SER A 1 140 ? 14.780 12.254 -22.755 1.00 90.62 140 SER A C 1
ATOM 1099 O O . SER A 1 140 ? 14.288 11.987 -21.658 1.00 90.62 140 SER A O 1
ATOM 1101 N N . GLU A 1 141 ? 14.679 13.468 -23.299 1.00 94.12 141 GLU A N 1
ATOM 1102 C CA . GLU A 1 141 ? 13.970 14.588 -22.669 1.00 94.12 141 GLU A CA 1
ATOM 1103 C C . GLU A 1 141 ? 12.472 14.289 -22.504 1.00 94.12 141 GLU A C 1
ATOM 1105 O O . GLU A 1 141 ? 11.915 14.474 -21.418 1.00 94.12 141 GLU A O 1
ATOM 1110 N N . ALA A 1 142 ? 11.821 13.751 -23.540 1.00 93.56 142 ALA A N 1
ATOM 1111 C CA . ALA A 1 142 ? 10.411 13.369 -23.480 1.00 93.56 142 ALA A CA 1
ATOM 1112 C C . ALA A 1 142 ? 10.148 12.258 -22.445 1.00 93.56 142 ALA A C 1
ATOM 1114 O O . ALA A 1 142 ? 9.165 12.317 -21.698 1.00 93.56 142 ALA A O 1
ATOM 1115 N N . LEU A 1 143 ? 11.035 11.261 -22.361 1.00 94.19 143 LEU A N 1
ATOM 1116 C CA . LEU A 1 143 ? 10.945 10.186 -21.376 1.00 94.19 143 LEU A CA 1
ATOM 1117 C C . LEU A 1 143 ? 11.126 10.718 -19.948 1.00 94.19 143 LEU A C 1
ATOM 1119 O O . LEU A 1 143 ? 10.320 10.398 -19.072 1.00 94.19 143 LEU A O 1
ATOM 1123 N N . ALA A 1 144 ? 12.132 11.566 -19.719 1.00 92.00 144 ALA A N 1
ATOM 1124 C CA . ALA A 1 144 ? 12.369 12.196 -18.422 1.00 92.00 144 ALA A CA 1
ATOM 1125 C C . ALA A 1 144 ? 11.159 13.031 -17.971 1.00 92.00 144 ALA A C 1
ATOM 1127 O O . ALA A 1 144 ? 10.706 12.899 -16.832 1.00 92.00 144 ALA A O 1
ATOM 1128 N N . ALA A 1 145 ? 10.571 13.814 -18.882 1.00 93.44 145 ALA A N 1
ATOM 1129 C CA . ALA A 1 145 ? 9.358 14.582 -18.614 1.00 93.44 145 ALA A CA 1
ATOM 1130 C C . ALA A 1 145 ? 8.168 13.678 -18.250 1.00 93.44 145 ALA A C 1
ATOM 1132 O O . ALA A 1 145 ? 7.425 13.970 -17.309 1.00 93.44 145 ALA A O 1
ATOM 1133 N N . ARG A 1 146 ? 7.996 12.543 -18.941 1.00 95.06 146 ARG A N 1
ATOM 1134 C CA . ARG A 1 146 ? 6.920 11.586 -18.645 1.00 95.06 146 ARG A CA 1
ATOM 1135 C C . ARG A 1 146 ? 7.096 10.910 -17.284 1.00 95.06 146 ARG A C 1
ATOM 1137 O O . ARG A 1 146 ? 6.110 10.739 -16.562 1.00 95.06 146 ARG A O 1
ATOM 1144 N N . ILE A 1 147 ? 8.328 10.556 -16.917 1.00 92.75 147 ILE A N 1
ATOM 1145 C CA . ILE A 1 147 ? 8.655 10.001 -15.596 1.00 92.75 147 ILE A CA 1
ATOM 1146 C C . ILE A 1 147 ? 8.367 11.041 -14.508 1.00 92.75 147 ILE A C 1
ATOM 1148 O O . ILE A 1 147 ? 7.685 10.726 -13.536 1.00 92.75 147 ILE A O 1
ATOM 1152 N N . ALA A 1 148 ? 8.814 12.287 -14.687 1.00 93.50 148 ALA A N 1
ATOM 1153 C CA . ALA A 1 148 ? 8.563 13.370 -13.738 1.00 93.50 148 ALA A CA 1
ATOM 1154 C C . ALA A 1 148 ? 7.060 13.636 -13.540 1.00 93.50 148 ALA A C 1
ATOM 1156 O O . ALA A 1 148 ? 6.597 13.726 -12.405 1.00 93.50 148 ALA A O 1
ATOM 1157 N N . ALA A 1 149 ? 6.281 13.673 -14.626 1.00 94.94 149 ALA A N 1
ATOM 1158 C CA . ALA A 1 149 ? 4.829 13.840 -14.560 1.00 94.94 149 ALA A CA 1
ATOM 1159 C C . ALA A 1 149 ? 4.134 12.680 -13.825 1.00 94.94 149 ALA A C 1
ATOM 1161 O O . ALA A 1 149 ? 3.216 12.904 -13.038 1.00 94.94 149 ALA A O 1
ATOM 1162 N N . THR A 1 150 ? 4.593 11.442 -14.043 1.00 95.38 150 THR A N 1
ATOM 1163 C CA . THR A 1 150 ? 4.085 10.267 -13.314 1.00 95.38 150 THR A CA 1
ATOM 1164 C C . THR A 1 150 ? 4.384 10.393 -11.821 1.00 95.38 150 THR A C 1
ATOM 1166 O O . THR A 1 150 ? 3.500 10.169 -10.998 1.00 95.38 150 THR A O 1
ATOM 1169 N N . ARG A 1 151 ? 5.597 10.843 -11.470 1.00 95.19 151 ARG A N 1
ATOM 1170 C CA . ARG A 1 151 ? 5.992 11.032 -10.071 1.00 95.19 151 ARG A CA 1
ATOM 1171 C C . ARG A 1 151 ? 5.160 12.079 -9.346 1.00 95.19 151 ARG A C 1
ATOM 1173 O O . ARG A 1 151 ? 4.757 11.868 -8.204 1.00 95.19 151 ARG A O 1
ATOM 1180 N N . GLU A 1 152 ? 4.873 13.193 -10.008 1.00 96.19 152 GLU A N 1
ATOM 1181 C CA . GLU A 1 152 ? 4.030 14.235 -9.424 1.00 96.19 152 GLU A CA 1
ATOM 1182 C C . GLU A 1 152 ? 2.573 13.777 -9.265 1.00 96.19 152 GLU A C 1
ATOM 1184 O O . GLU A 1 152 ? 1.927 14.088 -8.261 1.00 96.19 152 GLU A O 1
ATOM 1189 N N . SER A 1 153 ? 2.071 12.978 -10.212 1.00 96.50 153 SER A N 1
ATOM 1190 C CA . SER A 1 153 ? 0.751 12.351 -10.107 1.00 96.50 153 SER A CA 1
ATOM 1191 C C . SER A 1 153 ? 0.659 11.422 -8.892 1.00 96.50 153 SER A C 1
ATOM 1193 O O . SER A 1 153 ? -0.302 11.523 -8.130 1.00 96.50 153 SER A O 1
ATOM 1195 N N . ASP A 1 154 ? 1.658 10.559 -8.673 1.00 97.69 154 ASP A N 1
ATOM 1196 C CA . ASP A 1 154 ? 1.706 9.648 -7.519 1.00 97.69 154 ASP A CA 1
ATOM 1197 C C . ASP A 1 154 ? 1.764 10.431 -6.190 1.00 97.69 154 ASP A C 1
ATOM 1199 O O . ASP A 1 154 ? 0.977 10.181 -5.276 1.00 97.69 154 ASP A O 1
ATOM 1203 N N . ARG A 1 155 ? 2.621 11.460 -6.093 1.00 97.25 155 ARG A N 1
ATOM 1204 C CA . ARG A 1 155 ? 2.706 12.329 -4.900 1.00 97.25 155 ARG A CA 1
ATOM 1205 C C . ARG A 1 155 ? 1.394 13.050 -4.606 1.00 97.25 155 ARG A C 1
ATOM 1207 O O . ARG A 1 155 ? 1.005 13.164 -3.442 1.00 97.25 155 ARG A O 1
ATOM 1214 N N . THR A 1 156 ? 0.722 13.542 -5.645 1.00 97.69 156 THR A N 1
ATOM 1215 C CA . THR A 1 156 ? -0.582 14.209 -5.524 1.00 97.69 156 THR A CA 1
ATOM 1216 C C . THR A 1 156 ? -1.657 13.238 -5.047 1.00 97.69 156 THR A C 1
ATOM 1218 O O . THR A 1 156 ? -2.474 13.602 -4.200 1.00 97.69 156 THR A O 1
ATOM 1221 N N . LEU A 1 157 ? -1.647 12.003 -5.559 1.00 97.44 157 LEU A N 1
ATOM 1222 C CA . LEU A 1 157 ? -2.553 10.946 -5.120 1.00 97.44 157 LEU A CA 1
ATOM 1223 C C . LEU A 1 157 ? -2.372 10.648 -3.626 1.00 97.44 157 LEU A C 1
ATOM 1225 O O . LEU A 1 157 ? -3.357 10.655 -2.892 1.00 97.44 157 LEU A O 1
ATOM 1229 N N . PHE A 1 158 ? -1.134 10.467 -3.159 1.00 98.06 158 PHE A N 1
ATOM 1230 C CA . PHE A 1 158 ? -0.859 10.184 -1.746 1.00 98.06 158 PHE A CA 1
ATOM 1231 C C . PHE A 1 158 ? -1.211 11.360 -0.830 1.00 98.06 158 PHE A C 1
ATOM 1233 O O . PHE A 1 158 ? -1.851 11.155 0.196 1.00 98.06 158 PHE A O 1
ATOM 1240 N N . ARG A 1 159 ? -0.911 12.604 -1.226 1.00 98.31 159 ARG A N 1
ATOM 1241 C CA . ARG A 1 159 ? -1.284 13.805 -0.452 1.00 98.31 159 ARG A CA 1
ATOM 1242 C C . ARG A 1 159 ? -2.795 13.979 -0.290 1.00 98.31 159 ARG A C 1
ATOM 1244 O O . ARG A 1 159 ? -3.272 14.550 0.694 1.00 98.31 159 ARG A O 1
ATOM 1251 N N . ARG A 1 160 ? -3.580 13.492 -1.256 1.00 97.81 160 ARG A N 1
ATOM 1252 C CA . ARG A 1 160 ? -5.046 13.552 -1.189 1.00 97.81 160 ARG A CA 1
ATOM 1253 C C . ARG A 1 160 ? -5.610 12.753 -0.012 1.00 97.81 160 ARG A C 1
ATOM 1255 O O . ARG A 1 160 ? -6.672 13.121 0.476 1.00 97.81 160 ARG A O 1
ATOM 1262 N N . VAL A 1 161 ? -4.903 11.721 0.459 1.00 97.88 161 VAL A N 1
ATOM 1263 C CA . VAL A 1 161 ? -5.315 10.902 1.610 1.00 97.88 161 VAL A CA 1
ATOM 1264 C C . VAL A 1 161 ? -5.523 11.765 2.853 1.00 97.88 161 VAL A C 1
ATOM 1266 O O . VAL A 1 161 ? -6.570 11.660 3.474 1.00 97.88 161 VAL A O 1
ATOM 1269 N N . ALA A 1 162 ? -4.589 12.660 3.179 1.00 97.94 162 ALA A N 1
ATOM 1270 C CA . ALA A 1 162 ? -4.725 13.534 4.344 1.00 97.94 162 ALA A CA 1
ATOM 1271 C C . ALA A 1 162 ? -5.597 14.769 4.072 1.00 97.94 162 ALA A C 1
ATOM 1273 O O . ALA A 1 162 ? -6.361 15.203 4.928 1.00 97.94 162 ALA A O 1
ATOM 1274 N N . THR A 1 163 ? -5.490 15.358 2.877 1.00 97.88 163 THR A N 1
ATOM 1275 C CA . THR A 1 163 ? -6.101 16.671 2.592 1.00 97.88 163 THR A CA 1
ATOM 1276 C C . THR A 1 163 ? -7.572 16.608 2.185 1.00 97.88 163 THR A C 1
ATOM 1278 O O . THR A 1 163 ? -8.314 17.562 2.406 1.00 97.88 163 THR A O 1
ATOM 1281 N N . SER A 1 164 ? -8.007 15.511 1.563 1.00 97.38 164 SER A N 1
ATOM 1282 C CA . SER A 1 164 ? -9.397 15.298 1.153 1.00 97.38 164 SER A CA 1
ATOM 1283 C C . SER A 1 164 ? -9.693 13.791 1.122 1.00 97.38 164 SER A C 1
ATOM 1285 O O . SER A 1 164 ? -9.843 13.200 0.040 1.00 97.38 164 SER A O 1
ATOM 1287 N N . PRO A 1 165 ? -9.709 13.136 2.303 1.00 97.44 165 PRO A N 1
ATOM 1288 C CA . PRO A 1 165 ? -9.988 11.714 2.392 1.00 97.44 165 PRO A CA 1
ATOM 1289 C C . PRO A 1 165 ? -11.398 11.434 1.888 1.00 97.44 165 PRO A C 1
ATOM 1291 O O . PRO A 1 165 ? -12.392 11.990 2.348 1.00 97.44 165 PRO A O 1
ATOM 1294 N N . THR A 1 166 ? -11.467 10.528 0.930 1.00 96.19 166 THR A N 1
ATOM 1295 C CA . THR A 1 166 ? -12.683 9.856 0.489 1.00 96.19 166 THR A CA 1
ATOM 1296 C C . THR A 1 166 ? -12.340 8.382 0.416 1.00 96.19 166 THR A C 1
ATOM 1298 O O . THR A 1 166 ? -11.176 8.041 0.188 1.00 96.19 166 THR A O 1
ATOM 1301 N N . LYS A 1 167 ? -13.335 7.506 0.532 1.00 94.44 167 LYS A N 1
ATOM 1302 C CA . LYS A 1 167 ? -13.128 6.070 0.346 1.00 94.44 167 LYS A CA 1
ATOM 1303 C C . LYS A 1 167 ? -12.337 5.784 -0.940 1.00 94.44 167 LYS A C 1
ATOM 1305 O O . LYS A 1 167 ? -11.255 5.205 -0.900 1.00 94.44 167 LYS A O 1
ATOM 1310 N N . GLY A 1 168 ? -12.798 6.325 -2.070 1.00 92.38 168 GLY A N 1
ATOM 1311 C CA . GLY A 1 168 ? -12.141 6.156 -3.368 1.00 92.38 168 GLY A CA 1
ATOM 1312 C C . GLY A 1 168 ? -10.700 6.678 -3.430 1.00 92.38 168 GLY A C 1
ATOM 1313 O O . GLY A 1 168 ? -9.844 6.005 -4.005 1.00 92.38 168 GLY A O 1
ATOM 1314 N N . SER A 1 169 ? -10.396 7.843 -2.839 1.00 94.94 169 SER A N 1
ATOM 1315 C CA . SER A 1 169 ? -9.025 8.384 -2.841 1.00 94.94 169 SER A CA 1
ATOM 1316 C C . SER A 1 169 ? -8.071 7.570 -1.966 1.00 94.94 169 SER A C 1
ATOM 1318 O O . SER A 1 169 ? -6.936 7.349 -2.384 1.00 94.94 169 SER A O 1
ATOM 1320 N N . VAL A 1 170 ? -8.528 7.078 -0.810 1.00 96.12 170 VAL A N 1
ATOM 1321 C CA . VAL A 1 170 ? -7.734 6.217 0.080 1.00 96.12 170 VAL A CA 1
ATOM 1322 C C . VAL A 1 170 ? -7.438 4.876 -0.590 1.00 96.12 170 VAL A C 1
ATOM 1324 O O . VAL A 1 170 ? -6.274 4.497 -0.690 1.00 96.12 170 VAL A O 1
ATOM 1327 N N . PHE A 1 171 ? -8.449 4.196 -1.138 1.00 93.44 171 PHE A N 1
ATOM 1328 C CA . PHE A 1 171 ? -8.244 2.916 -1.827 1.00 93.44 171 PHE A CA 1
ATOM 1329 C C . PHE A 1 171 ? -7.376 3.055 -3.079 1.00 93.44 171 PHE A C 1
ATOM 1331 O O . PHE A 1 171 ? -6.443 2.278 -3.256 1.00 93.44 171 PHE A O 1
ATOM 1338 N N . SER A 1 172 ? -7.595 4.089 -3.899 1.00 91.88 172 SER A N 1
ATOM 1339 C CA . SER A 1 172 ? -6.750 4.334 -5.079 1.00 91.88 172 SER A CA 1
ATOM 1340 C C . SER A 1 172 ? -5.283 4.554 -4.694 1.00 91.88 172 SER A C 1
ATOM 1342 O O . SER A 1 172 ? -4.384 4.097 -5.397 1.00 91.88 172 SER A O 1
ATOM 1344 N N . ALA A 1 173 ? -5.030 5.245 -3.577 1.00 96.19 173 ALA A N 1
ATOM 1345 C CA . ALA A 1 173 ? -3.685 5.444 -3.051 1.00 96.19 173 ALA A CA 1
ATOM 1346 C C . ALA A 1 173 ? -3.061 4.131 -2.544 1.00 96.19 173 ALA A C 1
ATOM 1348 O O . ALA A 1 173 ? -1.904 3.864 -2.862 1.00 96.19 173 ALA A O 1
ATOM 1349 N N . LEU A 1 174 ? -3.814 3.299 -1.815 1.00 95.69 174 LEU A N 1
ATOM 1350 C CA . LEU A 1 174 ? -3.350 1.992 -1.329 1.00 95.69 174 LEU A CA 1
ATOM 1351 C C . LEU A 1 174 ? -3.050 1.023 -2.479 1.00 95.69 174 LEU A C 1
ATOM 1353 O O . LEU A 1 174 ? -1.971 0.433 -2.506 1.00 95.69 174 LEU A O 1
ATOM 1357 N N . ASP A 1 175 ? -3.949 0.918 -3.460 1.00 92.81 175 ASP A N 1
ATOM 1358 C CA . ASP A 1 175 ? -3.765 0.087 -4.655 1.00 92.81 175 ASP A CA 1
ATOM 1359 C C . ASP A 1 175 ? -2.512 0.505 -5.425 1.00 92.81 175 ASP A C 1
ATOM 1361 O O . ASP A 1 175 ? -1.671 -0.328 -5.775 1.00 92.81 175 ASP A O 1
ATOM 1365 N N . ARG A 1 176 ? -2.352 1.815 -5.647 1.00 94.88 176 ARG A N 1
ATOM 1366 C CA . ARG A 1 176 ? -1.174 2.360 -6.323 1.00 94.88 176 ARG A CA 1
ATOM 1367 C C . ARG A 1 176 ? 0.105 2.109 -5.525 1.00 94.88 176 ARG A C 1
ATOM 1369 O O . ARG A 1 176 ? 1.135 1.786 -6.112 1.00 94.88 176 ARG A O 1
ATOM 1376 N N . ALA A 1 177 ? 0.058 2.234 -4.201 1.00 96.12 177 ALA A N 1
ATOM 1377 C CA . ALA A 1 177 ? 1.200 1.971 -3.334 1.00 96.12 177 ALA A CA 1
ATOM 1378 C C . ALA A 1 177 ? 1.619 0.495 -3.361 1.00 96.12 177 ALA A C 1
ATOM 1380 O O . ALA A 1 177 ? 2.813 0.201 -3.408 1.00 96.12 177 ALA A O 1
ATOM 1381 N N . VAL A 1 178 ? 0.658 -0.429 -3.404 1.00 94.00 178 VAL A N 1
ATOM 1382 C CA . VAL A 1 178 ? 0.923 -1.861 -3.575 1.00 94.00 178 VAL A CA 1
ATOM 1383 C C . VAL A 1 178 ? 1.482 -2.178 -4.961 1.00 94.00 178 VAL A C 1
ATOM 1385 O O . VAL A 1 178 ? 2.444 -2.939 -5.063 1.00 94.00 178 VAL A O 1
ATOM 1388 N N . GLU A 1 179 ? 0.938 -1.581 -6.026 1.00 90.31 179 GLU A N 1
ATOM 1389 C CA . GLU A 1 179 ? 1.452 -1.740 -7.397 1.00 90.31 179 GLU A CA 1
ATOM 1390 C C . GLU A 1 179 ? 2.929 -1.326 -7.503 1.00 90.31 179 GLU A C 1
ATOM 1392 O O . GLU A 1 179 ? 3.722 -1.983 -8.178 1.00 90.31 179 GLU A O 1
ATOM 1397 N N . LEU A 1 180 ? 3.301 -0.257 -6.799 1.00 93.94 180 LEU A N 1
ATOM 1398 C CA . LEU A 1 180 ? 4.661 0.272 -6.737 1.00 93.94 180 LEU A CA 1
ATOM 1399 C C . LEU A 1 180 ? 5.566 -0.453 -5.719 1.00 93.94 180 LEU A C 1
ATOM 1401 O O . LEU A 1 180 ? 6.750 -0.133 -5.634 1.00 93.94 180 LEU A O 1
ATOM 1405 N N . GLY A 1 181 ? 5.040 -1.412 -4.946 1.00 94.88 181 GLY A N 1
ATOM 1406 C CA . GLY A 1 181 ? 5.794 -2.132 -3.912 1.00 94.88 181 GLY A CA 1
ATOM 1407 C C . GLY A 1 181 ? 6.185 -1.273 -2.701 1.00 94.88 181 GLY A C 1
ATOM 1408 O O . GLY A 1 181 ? 7.176 -1.564 -2.038 1.00 94.88 181 GLY A O 1
ATOM 1409 N N . LEU A 1 182 ? 5.437 -0.204 -2.418 1.00 96.38 182 LEU A N 1
ATOM 1410 C CA . LEU A 1 182 ? 5.707 0.742 -1.325 1.00 96.38 182 LEU A CA 1
ATOM 1411 C C . LEU A 1 182 ? 5.191 0.249 0.031 1.00 96.38 182 LEU A C 1
ATOM 1413 O O . LEU A 1 182 ? 5.740 0.597 1.073 1.00 96.38 182 LEU A O 1
ATOM 1417 N N . ILE A 1 183 ? 4.128 -0.551 0.014 1.00 96.94 183 ILE A N 1
ATOM 1418 C CA . ILE A 1 183 ? 3.522 -1.208 1.177 1.00 96.94 183 ILE A CA 1
ATOM 1419 C C . ILE A 1 183 ? 3.254 -2.677 0.810 1.00 96.94 183 ILE A C 1
ATOM 1421 O O . ILE A 1 183 ? 3.159 -2.995 -0.383 1.00 96.94 183 ILE A O 1
ATOM 1425 N N . PRO A 1 184 ? 3.179 -3.605 1.777 1.00 94.38 184 PRO A N 1
ATOM 1426 C CA . PRO A 1 184 ? 2.892 -4.999 1.460 1.00 94.38 184 PRO A CA 1
ATOM 1427 C C . PRO A 1 184 ? 1.435 -5.185 1.008 1.00 94.38 184 PRO A C 1
ATOM 1429 O O . PRO A 1 184 ? 0.580 -4.325 1.206 1.00 94.38 184 PRO A O 1
ATOM 1432 N N . GLN A 1 185 ? 1.142 -6.349 0.422 1.00 90.06 185 GLN A N 1
ATOM 1433 C CA . GLN A 1 185 ? -0.196 -6.691 -0.086 1.00 90.06 185 GLN A CA 1
ATOM 1434 C C . GLN A 1 185 ? -1.271 -6.696 1.013 1.00 90.06 185 GLN A C 1
ATOM 1436 O O . GLN A 1 185 ? -2.414 -6.357 0.751 1.00 90.06 185 GLN A O 1
ATOM 1441 N N . ASN A 1 186 ? -0.902 -7.034 2.252 1.00 90.62 186 ASN A N 1
ATOM 1442 C CA . ASN A 1 186 ? -1.788 -6.982 3.422 1.00 90.62 186 ASN A CA 1
ATOM 1443 C C . ASN A 1 186 ? -1.861 -5.583 4.070 1.00 90.62 186 ASN A C 1
ATOM 1445 O O . ASN A 1 186 ? -2.347 -5.439 5.197 1.00 90.62 186 ASN A O 1
ATOM 1449 N N . GLY A 1 187 ? -1.360 -4.557 3.379 1.00 94.88 187 GLY A N 1
ATOM 1450 C CA . GLY A 1 187 ? -1.479 -3.168 3.787 1.00 94.88 187 GLY A CA 1
ATOM 1451 C C . GLY A 1 187 ? -0.481 -2.684 4.827 1.00 94.88 187 GLY A C 1
ATOM 1452 O O . GLY A 1 187 ? 0.427 -3.381 5.273 1.00 94.88 187 GLY A O 1
ATOM 1453 N N . CYS A 1 188 ? -0.696 -1.450 5.255 1.00 97.44 188 CYS A N 1
ATOM 1454 C CA . CYS A 1 188 ? 0.048 -0.818 6.338 1.00 97.44 188 CYS A CA 1
ATOM 1455 C C . CYS A 1 188 ? -0.890 -0.520 7.511 1.00 97.44 188 CYS A C 1
ATOM 1457 O O . CYS A 1 188 ? -2.109 -0.641 7.392 1.00 97.44 188 CYS A O 1
ATOM 1459 N N . ARG A 1 189 ? -0.342 -0.158 8.668 1.00 98.00 189 ARG A N 1
ATOM 1460 C CA . ARG A 1 189 ? -1.131 0.234 9.837 1.00 98.00 189 ARG A CA 1
ATOM 1461 C C . ARG A 1 189 ? -0.616 1.529 10.436 1.00 98.00 189 ARG A C 1
ATOM 1463 O O . ARG A 1 189 ? 0.585 1.799 10.412 1.00 98.00 189 ARG A O 1
ATOM 1470 N N . VAL A 1 190 ? -1.529 2.296 11.015 1.00 98.25 190 VAL A N 1
ATOM 1471 C CA . VAL A 1 190 ? -1.211 3.509 11.775 1.00 98.25 190 VAL A CA 1
ATOM 1472 C C . VAL A 1 190 ? -1.751 3.366 13.187 1.00 98.25 190 VAL A C 1
ATOM 1474 O O . VAL A 1 190 ? -2.780 2.723 13.416 1.00 98.25 190 VAL A O 1
ATOM 1477 N N . ARG A 1 191 ? -1.040 3.948 14.148 1.00 97.94 191 ARG A N 1
ATOM 1478 C CA . ARG A 1 191 ? -1.469 3.967 15.543 1.00 97.94 191 ARG A CA 1
ATOM 1479 C C . ARG A 1 191 ? -2.567 5.011 15.714 1.00 97.94 191 ARG A C 1
ATOM 1481 O O . ARG A 1 191 ? -2.418 6.134 15.251 1.00 97.94 191 ARG A O 1
ATOM 1488 N N . LEU A 1 192 ? -3.651 4.667 16.405 1.00 98.00 192 LEU A N 1
ATOM 1489 C CA . LEU A 1 192 ? -4.671 5.653 16.752 1.00 98.00 192 LEU A CA 1
ATOM 1490 C C . LEU A 1 192 ? -4.195 6.491 17.945 1.00 98.00 192 LEU A C 1
ATOM 1492 O O . LEU A 1 192 ? -3.763 5.942 18.967 1.00 98.00 192 LEU A O 1
ATOM 1496 N N . SER A 1 193 ? -4.284 7.815 17.815 1.00 96.50 193 SER A N 1
ATOM 1497 C CA . SER A 1 193 ? -3.720 8.787 18.756 1.00 96.50 193 SER A CA 1
ATOM 1498 C C . SER A 1 193 ? -4.122 8.513 20.204 1.00 96.50 193 SER A C 1
ATOM 1500 O O . SER A 1 193 ? -5.300 8.371 20.526 1.00 96.50 193 SER A O 1
ATOM 1502 N N . HIS A 1 194 ? -3.117 8.445 21.083 1.00 96.75 194 HIS A N 1
ATOM 1503 C CA . HIS A 1 194 ? -3.277 8.188 22.518 1.00 96.75 194 HIS A CA 1
ATOM 1504 C C . HIS A 1 194 ? -3.984 6.866 22.875 1.00 96.75 194 HIS A C 1
ATOM 1506 O O . HIS A 1 194 ? -4.521 6.733 23.974 1.00 96.75 194 HIS A O 1
ATOM 1512 N N . THR A 1 195 ? -3.937 5.867 21.989 1.00 97.12 195 THR A N 1
ATOM 1513 C CA . THR A 1 195 ? -4.441 4.513 22.257 1.00 97.12 195 THR A CA 1
ATOM 1514 C C . THR A 1 195 ? -3.345 3.451 22.088 1.00 97.12 195 THR A C 1
ATOM 1516 O O . THR A 1 195 ? -2.227 3.724 21.638 1.00 97.12 195 THR A O 1
ATOM 1519 N N . SER A 1 196 ? -3.661 2.212 22.465 1.00 96.50 196 SER A N 1
ATOM 1520 C CA . SER A 1 196 ? -2.879 1.014 22.124 1.00 96.50 196 SER A CA 1
ATOM 1521 C C . SER A 1 196 ? -3.408 0.290 20.876 1.00 96.50 196 SER A C 1
ATOM 1523 O O . SER A 1 196 ? -2.936 -0.803 20.558 1.00 96.50 196 SER A O 1
ATOM 1525 N N . ALA A 1 197 ? -4.401 0.874 20.196 1.00 98.06 197 ALA A N 1
ATOM 1526 C CA . ALA A 1 197 ? -5.001 0.330 18.989 1.00 98.06 197 ALA A CA 1
ATOM 1527 C C . ALA A 1 197 ? -4.346 0.905 17.730 1.00 98.06 197 ALA A C 1
ATOM 1529 O O . ALA A 1 197 ? -3.877 2.046 17.691 1.00 98.06 197 ALA A O 1
ATOM 1530 N N . PHE A 1 198 ? -4.384 0.102 16.679 1.00 98.44 198 PHE A N 1
ATOM 1531 C CA . PHE A 1 198 ? -3.955 0.441 15.337 1.00 98.44 198 PHE A CA 1
ATOM 1532 C C . PHE A 1 198 ? -5.129 0.252 14.389 1.00 98.44 198 PHE A C 1
ATOM 1534 O O . PHE A 1 198 ? -5.927 -0.667 14.568 1.00 98.44 198 PHE A O 1
ATOM 1541 N N . ILE A 1 199 ? -5.212 1.092 13.367 1.00 97.94 199 ILE A N 1
ATOM 1542 C CA . ILE A 1 199 ? -6.068 0.851 12.209 1.00 97.94 199 ILE A CA 1
ATOM 1543 C C . ILE A 1 199 ? -5.188 0.353 11.065 1.00 97.94 199 ILE A C 1
ATOM 1545 O O . ILE A 1 199 ? -4.164 0.962 10.740 1.00 97.94 199 ILE A O 1
ATOM 1549 N N . ARG A 1 200 ? -5.568 -0.780 10.474 1.00 97.44 200 ARG A N 1
ATOM 1550 C CA . ARG A 1 200 ? -4.889 -1.355 9.312 1.00 97.44 200 ARG A CA 1
ATOM 1551 C C . ARG A 1 200 ? -5.599 -0.941 8.031 1.00 97.44 200 ARG A C 1
ATOM 1553 O O . ARG A 1 200 ? -6.775 -1.234 7.834 1.00 97.44 200 ARG A O 1
ATOM 1560 N N . PHE A 1 201 ? -4.834 -0.315 7.149 1.00 96.06 201 PHE A N 1
ATOM 1561 C CA . PHE A 1 201 ? -5.195 0.045 5.788 1.00 96.06 201 PHE A CA 1
ATOM 1562 C C . PHE A 1 201 ? -4.683 -1.024 4.828 1.00 96.06 201 PHE A C 1
ATOM 1564 O O . PHE A 1 201 ? -3.556 -0.940 4.332 1.00 96.06 201 PHE A O 1
ATOM 1571 N N . ALA A 1 202 ? -5.507 -2.042 4.591 1.00 90.56 202 ALA A N 1
ATOM 1572 C CA . ALA A 1 202 ? -5.236 -3.085 3.613 1.00 90.56 202 ALA A CA 1
ATOM 1573 C C . ALA A 1 202 ? -6.022 -2.828 2.321 1.00 90.56 202 ALA A C 1
ATOM 1575 O O . ALA A 1 202 ? -7.224 -2.563 2.395 1.00 90.56 202 ALA A O 1
ATOM 1576 N N . PRO A 1 203 ? -5.381 -2.913 1.142 1.00 79.00 203 PRO A N 1
ATOM 1577 C CA . PRO A 1 203 ? -6.131 -3.181 -0.073 1.00 79.00 203 PRO A CA 1
ATOM 1578 C C . PRO A 1 203 ? -6.742 -4.574 0.068 1.00 79.00 203 PRO A C 1
ATOM 1580 O O . PRO A 1 203 ? -6.087 -5.477 0.584 1.00 79.00 203 PRO A O 1
ATOM 1583 N N . ASP A 1 204 ? -7.999 -4.728 -0.332 1.00 70.88 204 ASP A N 1
ATOM 1584 C CA . ASP A 1 204 ? -8.762 -5.966 -0.163 1.00 70.88 204 ASP A CA 1
ATOM 1585 C C . ASP A 1 204 ? -7.984 -7.182 -0.724 1.00 70.88 204 ASP A C 1
ATOM 1587 O O . ASP A 1 204 ? -7.798 -7.279 -1.947 1.00 70.88 204 ASP A O 1
ATOM 1591 N N . PRO A 1 205 ? -7.453 -8.073 0.143 1.00 51.19 205 PRO A N 1
ATOM 1592 C CA . PRO A 1 205 ? -6.478 -9.069 -0.283 1.00 51.19 205 PRO A CA 1
ATOM 1593 C C . PRO A 1 205 ? -7.124 -10.300 -0.934 1.00 51.19 205 PRO A C 1
ATOM 1595 O O . PRO A 1 205 ? -6.465 -10.960 -1.741 1.00 51.19 205 PRO A O 1
ATOM 1598 N N . GLU A 1 206 ? -8.395 -10.607 -0.643 1.00 52.28 206 GLU A N 1
ATOM 1599 C CA . GLU A 1 206 ? -9.031 -11.862 -1.079 1.00 52.28 206 GLU A CA 1
ATOM 1600 C C . GLU A 1 206 ? -10.465 -11.719 -1.627 1.00 52.28 206 GLU A C 1
ATOM 1602 O O . GLU A 1 206 ? -10.927 -12.637 -2.307 1.00 52.28 206 GLU A O 1
ATOM 1607 N N . GLU A 1 207 ? -11.138 -10.567 -1.500 1.00 46.47 207 GLU A N 1
ATOM 1608 C CA . GLU A 1 207 ? -12.524 -10.387 -1.955 1.00 46.47 207 GLU A CA 1
ATOM 1609 C C . GLU A 1 207 ? -12.669 -9.288 -3.019 1.00 46.47 207 GLU A C 1
ATOM 1611 O O . GLU A 1 207 ? -13.382 -8.302 -2.897 1.00 46.47 207 GLU A O 1
ATOM 1616 N N . ARG A 1 208 ? -12.150 -9.568 -4.225 1.00 48.44 208 ARG A N 1
ATOM 1617 C CA . ARG A 1 208 ? -12.705 -8.953 -5.456 1.00 48.44 208 ARG A CA 1
ATOM 1618 C C . ARG A 1 208 ? -14.109 -9.468 -5.812 1.00 48.44 208 ARG A C 1
ATOM 1620 O O . ARG A 1 208 ? -14.548 -9.281 -6.954 1.00 48.44 208 ARG A O 1
ATOM 1627 N N . ASP A 1 209 ? -14.807 -10.126 -4.891 1.00 47.88 209 ASP A N 1
ATOM 1628 C CA . ASP A 1 209 ? -16.258 -10.208 -4.965 1.00 47.88 209 ASP A CA 1
ATOM 1629 C C . ASP A 1 209 ? -16.803 -8.902 -4.386 1.00 47.88 209 ASP A C 1
ATOM 1631 O O . ASP A 1 209 ? -16.624 -8.594 -3.218 1.00 47.88 209 ASP A O 1
ATOM 1635 N N . ARG A 1 210 ? -17.442 -8.114 -5.261 1.00 46.50 210 ARG A N 1
ATOM 1636 C CA . ARG A 1 210 ? -17.952 -6.734 -5.078 1.00 46.50 210 ARG A CA 1
ATOM 1637 C C . ARG A 1 210 ? -18.934 -6.510 -3.909 1.00 46.50 210 ARG A C 1
ATOM 1639 O O . ARG A 1 210 ? -19.659 -5.523 -3.918 1.00 46.50 210 ARG A O 1
ATOM 1646 N N . TRP A 1 211 ? -19.041 -7.449 -2.985 1.00 47.47 211 TRP A N 1
ATOM 1647 C CA . TRP A 1 211 ? -20.094 -7.531 -1.983 1.00 47.47 211 TRP A CA 1
ATOM 1648 C C . TRP A 1 211 ? -19.555 -7.463 -0.564 1.00 47.47 211 TRP A C 1
ATOM 1650 O O . TRP A 1 211 ? -20.355 -7.292 0.354 1.00 47.47 211 TRP A O 1
ATOM 1660 N N . SER A 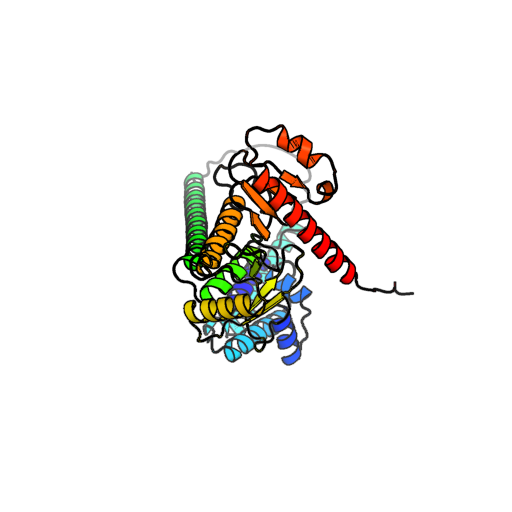1 212 ? -18.238 -7.570 -0.377 1.00 53.69 212 SER A N 1
ATOM 1661 C CA . SER A 1 212 ? -17.673 -7.401 0.949 1.00 53.69 212 SER A CA 1
ATOM 1662 C C . SER A 1 212 ? -17.580 -5.925 1.299 1.00 53.69 212 SER A C 1
ATOM 1664 O O . SER A 1 212 ? -17.066 -5.121 0.513 1.00 53.69 212 SER A O 1
ATOM 1666 N N . PRO A 1 213 ? -18.133 -5.542 2.457 1.00 60.59 213 PRO A N 1
ATOM 1667 C CA . PRO A 1 213 ? -18.123 -4.165 2.890 1.00 60.59 213 PRO A CA 1
ATOM 1668 C C . PRO A 1 213 ? -16.679 -3.726 3.096 1.00 60.59 213 PRO A C 1
ATOM 1670 O O . PRO A 1 213 ? -15.981 -4.201 3.991 1.00 60.59 213 PRO A O 1
ATOM 1673 N N . MET A 1 214 ? -16.214 -2.830 2.228 1.00 72.12 214 MET A N 1
ATOM 1674 C CA . MET A 1 214 ? -14.887 -2.239 2.346 1.00 72.12 214 MET A CA 1
ATOM 1675 C C . MET A 1 214 ? -14.762 -1.572 3.720 1.00 72.12 214 MET A C 1
ATOM 1677 O O . MET A 1 214 ? -15.546 -0.690 4.074 1.00 72.12 214 MET A O 1
ATOM 1681 N N . GLY A 1 215 ? -13.764 -1.976 4.492 1.00 83.06 215 GLY A N 1
ATOM 1682 C CA . GLY A 1 215 ? -13.549 -1.464 5.835 1.00 83.06 215 GLY A CA 1
ATOM 1683 C C . GLY A 1 215 ? -12.141 -1.732 6.325 1.00 83.06 215 GLY A C 1
ATOM 1684 O O . GLY A 1 215 ? -11.302 -2.276 5.608 1.00 83.06 215 GLY A O 1
ATOM 1685 N N . PHE A 1 216 ? -11.885 -1.326 7.559 1.00 93.00 216 PHE A N 1
ATOM 1686 C CA . PHE A 1 216 ? -10.566 -1.393 8.168 1.00 93.00 216 PHE A CA 1
ATOM 1687 C C . PHE A 1 216 ? -10.625 -2.178 9.464 1.00 93.00 216 PHE A C 1
ATOM 1689 O O . PHE A 1 216 ? -11.535 -2.008 10.279 1.00 93.00 216 PHE A O 1
ATOM 1696 N N . SER A 1 217 ? -9.629 -3.029 9.681 1.00 95.62 217 SER A N 1
ATOM 1697 C CA . SER A 1 217 ? -9.496 -3.737 10.945 1.00 95.62 217 SER A CA 1
ATOM 1698 C C . SER A 1 217 ? -8.840 -2.836 11.984 1.00 95.62 217 SER A C 1
ATOM 1700 O O . SER A 1 217 ? -7.782 -2.250 11.742 1.00 95.62 217 SER A O 1
ATOM 1702 N N . LEU A 1 218 ? -9.450 -2.780 13.165 1.00 97.75 218 LEU A N 1
ATOM 1703 C CA . LEU A 1 218 ? -8.784 -2.289 14.362 1.00 97.75 218 LEU A CA 1
ATOM 1704 C C . LEU A 1 218 ? -8.037 -3.456 14.996 1.00 97.75 218 LEU A C 1
ATOM 1706 O O . LEU A 1 218 ? -8.624 -4.518 15.198 1.00 97.75 218 LEU A O 1
ATOM 1710 N N . GLU A 1 219 ? -6.768 -3.275 15.327 1.00 97.88 219 GLU A N 1
ATOM 1711 C CA . GLU A 1 219 ? -5.910 -4.314 15.898 1.00 97.88 219 GLU A CA 1
ATOM 1712 C C . GLU A 1 219 ? -5.066 -3.782 17.059 1.00 97.88 219 GLU A C 1
ATOM 1714 O O . GLU A 1 219 ? -4.933 -2.576 17.260 1.00 97.88 219 GLU A O 1
ATOM 1719 N N . ARG A 1 220 ? -4.501 -4.689 17.854 1.00 97.81 220 ARG A N 1
ATOM 1720 C CA . ARG A 1 220 ? -3.473 -4.362 18.853 1.00 97.81 220 ARG A CA 1
ATOM 1721 C C . ARG A 1 220 ? -2.079 -4.400 18.219 1.00 97.81 220 ARG A C 1
ATOM 1723 O O . ARG A 1 220 ? -1.909 -4.867 17.093 1.00 97.81 220 ARG A O 1
ATOM 1730 N N . SER A 1 221 ? -1.063 -3.993 18.979 1.00 96.06 221 SER A N 1
ATOM 1731 C CA . SER A 1 221 ? 0.349 -4.124 18.581 1.00 96.06 221 SER A CA 1
ATOM 1732 C C . SER A 1 221 ? 0.718 -5.554 18.165 1.00 96.06 221 SER A C 1
ATOM 1734 O O . SER A 1 221 ? 1.391 -5.732 17.149 1.00 96.06 221 SER A O 1
ATOM 1736 N N . ASP A 1 222 ? 0.172 -6.557 18.865 1.00 94.88 222 ASP A N 1
ATOM 1737 C CA . ASP A 1 222 ? 0.315 -8.000 18.601 1.00 94.88 222 ASP A CA 1
ATOM 1738 C C . ASP A 1 222 ? -0.410 -8.514 17.339 1.00 94.88 222 ASP A C 1
ATOM 1740 O O . ASP A 1 222 ? -0.460 -9.726 17.115 1.00 94.88 222 ASP A O 1
ATOM 1744 N N . THR A 1 223 ? -0.964 -7.612 16.515 1.00 95.31 223 THR A N 1
ATOM 1745 C CA . THR A 1 223 ? -1.769 -7.864 15.299 1.00 95.31 223 THR A CA 1
ATOM 1746 C C . THR A 1 223 ? -3.113 -8.547 15.543 1.00 95.31 223 THR A C 1
ATOM 1748 O O . THR A 1 223 ? -3.846 -8.837 14.598 1.00 95.31 223 THR A O 1
ATOM 1751 N N . LYS A 1 224 ? -3.490 -8.805 16.801 1.00 95.56 224 LYS A N 1
ATOM 1752 C CA . LYS A 1 224 ? -4.798 -9.380 17.098 1.00 95.56 224 LYS A CA 1
ATOM 1753 C C . LYS A 1 224 ? -5.883 -8.363 16.764 1.00 95.56 224 LYS A C 1
ATOM 1755 O O . LYS A 1 224 ? -5.932 -7.281 17.355 1.00 95.56 224 LYS A O 1
ATOM 1760 N N . GLN A 1 225 ? -6.782 -8.749 15.864 1.00 96.06 225 GLN A N 1
ATOM 1761 C CA . GLN A 1 225 ? -7.952 -7.952 15.525 1.00 96.06 225 GLN A CA 1
ATOM 1762 C C . GLN A 1 225 ? -8.852 -7.756 16.756 1.00 96.06 225 GLN A C 1
ATOM 1764 O O . GLN A 1 225 ? -9.184 -8.704 17.473 1.00 96.06 225 GLN A O 1
ATOM 1769 N N . LEU A 1 226 ? -9.222 -6.502 16.995 1.00 97.69 226 LEU A N 1
ATOM 1770 C CA . LEU A 1 226 ? -10.138 -6.038 18.033 1.00 97.69 226 LEU A CA 1
ATOM 1771 C C . LEU A 1 226 ? -11.549 -5.849 17.481 1.00 97.69 226 LEU A C 1
ATOM 1773 O O . LEU A 1 226 ? -12.518 -6.227 18.130 1.00 97.69 226 LEU A O 1
ATOM 1777 N N . SER A 1 227 ? -11.653 -5.234 16.301 1.00 97.19 227 SER A N 1
ATOM 1778 C CA . SER A 1 227 ? -12.921 -4.922 15.643 1.00 97.19 227 SER A CA 1
ATOM 1779 C C . SER A 1 227 ? -12.711 -4.682 14.143 1.00 97.19 227 SER A C 1
ATOM 1781 O O . SER A 1 227 ? -11.589 -4.762 13.635 1.00 97.19 227 SER A O 1
ATOM 1783 N N . PHE A 1 228 ? -13.791 -4.388 13.429 1.00 95.44 228 PHE A N 1
ATOM 1784 C CA . PHE A 1 228 ? -13.797 -3.996 12.025 1.00 95.44 228 PHE A CA 1
ATOM 1785 C C . PHE A 1 228 ? -14.710 -2.782 11.840 1.00 95.44 228 PHE A C 1
ATOM 1787 O O . PHE A 1 228 ? -15.810 -2.751 12.390 1.00 95.44 228 PHE A O 1
ATOM 1794 N N . VAL A 1 229 ? -14.249 -1.785 11.085 1.00 96.44 229 VAL A N 1
ATOM 1795 C CA . VAL A 1 229 ? -14.990 -0.552 10.800 1.00 96.44 229 VAL A CA 1
ATOM 1796 C C . VAL A 1 229 ? -15.212 -0.453 9.298 1.00 96.44 229 VAL A C 1
ATOM 1798 O O . VAL A 1 229 ? -14.293 -0.153 8.540 1.00 96.44 229 VAL A O 1
ATOM 1801 N N . GLU A 1 230 ? -16.440 -0.706 8.869 1.00 94.75 230 GLU A N 1
ATOM 1802 C CA . GLU A 1 230 ? -16.877 -0.539 7.481 1.00 94.75 230 GLU A CA 1
ATOM 1803 C C . GLU A 1 230 ? -16.980 0.946 7.104 1.00 94.75 230 GLU A C 1
ATOM 1805 O O . GLU A 1 230 ? -17.568 1.735 7.850 1.00 94.75 230 GLU A O 1
ATOM 1810 N N . TRP A 1 231 ? -16.458 1.300 5.927 1.00 95.19 231 TRP A N 1
ATOM 1811 C CA . TRP A 1 231 ? -16.619 2.610 5.299 1.00 95.19 231 TRP A CA 1
ATOM 1812 C C . TRP A 1 231 ? -17.613 2.481 4.146 1.00 95.19 231 TRP A C 1
ATOM 1814 O O . TRP A 1 231 ? -17.266 1.961 3.089 1.00 95.19 231 TRP A O 1
ATOM 1824 N N . ASP A 1 232 ? -18.846 2.946 4.326 1.00 93.25 232 ASP A N 1
ATOM 1825 C CA . ASP A 1 232 ? -19.886 2.853 3.293 1.00 93.25 232 ASP A CA 1
ATOM 1826 C C . ASP A 1 232 ? -19.519 3.673 2.039 1.00 93.25 232 ASP A C 1
ATOM 1828 O O . ASP A 1 232 ? -18.800 4.669 2.131 1.00 93.25 232 ASP A O 1
ATOM 1832 N N . ASP A 1 233 ? -19.985 3.258 0.853 1.00 88.06 233 ASP A N 1
ATOM 1833 C CA . ASP A 1 233 ? -19.660 3.942 -0.417 1.00 88.06 233 ASP A CA 1
ATOM 1834 C C . ASP A 1 233 ? -20.122 5.406 -0.448 1.00 88.06 233 ASP A C 1
ATOM 1836 O O . ASP A 1 233 ? -19.424 6.263 -0.992 1.00 88.06 233 ASP A O 1
ATOM 1840 N N . ASP A 1 234 ? -21.261 5.686 0.185 1.00 92.69 234 ASP A N 1
ATOM 1841 C CA . ASP A 1 234 ? -21.864 7.019 0.246 1.00 92.69 234 ASP A CA 1
ATOM 1842 C C . ASP A 1 234 ? -21.451 7.813 1.502 1.00 92.69 234 ASP A C 1
ATOM 1844 O O . ASP A 1 234 ? -21.831 8.976 1.653 1.00 92.69 234 ASP A O 1
ATOM 1848 N N . ALA A 1 235 ? -20.679 7.211 2.416 1.00 96.00 235 ALA A N 1
ATOM 1849 C CA . ALA A 1 235 ? -20.281 7.852 3.666 1.00 96.00 235 ALA A CA 1
ATOM 1850 C C . ALA A 1 235 ? -19.106 8.816 3.467 1.00 96.00 235 ALA A C 1
ATOM 1852 O O . ALA A 1 235 ? -18.085 8.501 2.842 1.00 96.00 235 ALA A O 1
ATOM 1853 N N . SER A 1 236 ? -19.210 9.997 4.079 1.00 97.38 236 SER A N 1
ATOM 1854 C CA . SER A 1 236 ? -18.094 10.936 4.126 1.00 97.38 236 SER A CA 1
ATOM 1855 C C . SER A 1 236 ? -16.964 10.402 5.017 1.00 97.38 236 SER A C 1
ATOM 1857 O O . SER A 1 236 ? -17.152 9.491 5.825 1.00 97.38 236 SER A O 1
ATOM 1859 N N . ALA A 1 237 ? -15.770 10.995 4.918 1.00 97.19 237 ALA A N 1
ATOM 1860 C CA . ALA A 1 237 ? -14.702 10.687 5.870 1.00 97.19 237 ALA A CA 1
ATOM 1861 C C . ALA A 1 237 ? -15.103 11.008 7.315 1.00 97.19 237 ALA A C 1
ATOM 1863 O O . ALA A 1 237 ? -14.699 10.290 8.221 1.00 97.19 237 ALA A O 1
ATOM 1864 N N . LEU A 1 238 ? -15.922 12.039 7.539 1.00 98.19 238 LEU A N 1
ATOM 1865 C CA . LEU A 1 238 ? -16.392 12.385 8.879 1.00 98.19 238 LEU A CA 1
ATOM 1866 C C . LEU A 1 238 ? -17.287 11.285 9.464 1.00 98.19 238 LEU A C 1
ATOM 1868 O O . LEU A 1 238 ? -17.085 10.900 10.612 1.00 98.19 238 LEU A O 1
ATOM 1872 N N . ASP A 1 239 ? -18.219 10.748 8.672 1.00 98.12 239 ASP A N 1
ATOM 1873 C CA . ASP A 1 239 ? -19.106 9.658 9.106 1.00 98.12 239 ASP A CA 1
ATOM 1874 C C . ASP A 1 239 ? -18.299 8.399 9.448 1.00 98.12 239 ASP A C 1
ATOM 1876 O O . ASP A 1 239 ? -18.520 7.759 10.477 1.00 98.12 239 ASP A O 1
ATOM 1880 N N . PHE A 1 240 ? -17.296 8.085 8.623 1.00 97.31 240 PHE A N 1
ATOM 1881 C CA . PHE A 1 240 ? -16.368 6.992 8.888 1.00 97.31 240 PHE A CA 1
ATOM 1882 C C . PHE A 1 240 ? -15.565 7.203 10.184 1.00 97.31 240 PHE A C 1
ATOM 1884 O O . PHE A 1 240 ? -15.489 6.296 11.015 1.00 97.31 240 PHE A O 1
ATOM 1891 N N . LEU A 1 241 ? -14.994 8.394 10.397 1.00 97.88 241 LEU A N 1
ATOM 1892 C CA . LEU A 1 241 ? -14.235 8.710 11.613 1.00 97.88 241 LEU A CA 1
ATOM 1893 C C . LEU A 1 241 ? -15.122 8.686 12.868 1.00 97.88 241 LEU A C 1
ATOM 1895 O O . LEU A 1 241 ? -14.664 8.252 13.927 1.00 97.88 241 LEU A O 1
ATOM 1899 N N . LEU A 1 242 ? -16.391 9.093 12.760 1.00 98.31 242 LEU A N 1
ATOM 1900 C CA . LEU A 1 242 ? -17.369 8.973 13.841 1.00 98.31 242 LEU A CA 1
ATOM 1901 C C . LEU A 1 242 ? -17.626 7.498 14.183 1.00 98.31 242 LEU A C 1
ATOM 1903 O O . LEU A 1 242 ? -17.441 7.104 15.334 1.00 98.31 242 LEU A O 1
ATOM 1907 N N . LYS A 1 243 ? -17.930 6.661 13.181 1.00 98.06 243 LYS A N 1
ATOM 1908 C CA . LYS A 1 243 ? -18.131 5.208 13.347 1.00 98.06 243 LYS A CA 1
ATOM 1909 C C . LYS A 1 243 ? -16.895 4.525 13.946 1.00 98.06 243 LYS A C 1
ATOM 1911 O O . LYS A 1 243 ? -17.004 3.668 14.826 1.00 98.06 243 LYS A O 1
ATOM 1916 N N . MET A 1 244 ? -15.697 4.933 13.524 1.00 97.81 244 MET A N 1
ATOM 1917 C CA . MET A 1 244 ? -14.436 4.469 14.110 1.00 97.81 244 MET A CA 1
ATOM 1918 C C . MET A 1 244 ? -14.314 4.876 15.585 1.00 97.81 244 MET A C 1
ATOM 1920 O O . MET A 1 244 ? -13.939 4.048 16.414 1.00 97.81 244 MET A O 1
ATOM 1924 N N . THR A 1 245 ? -14.655 6.120 15.925 1.00 98.44 245 THR A N 1
ATOM 1925 C CA . THR A 1 245 ? -14.621 6.635 17.303 1.00 98.44 245 THR A CA 1
ATOM 1926 C C . THR A 1 245 ? -15.559 5.850 18.216 1.00 98.44 245 THR A C 1
ATOM 1928 O O . THR A 1 245 ? -15.134 5.371 19.267 1.00 98.44 245 THR A O 1
ATOM 1931 N N . GLU A 1 246 ? -16.803 5.638 17.785 1.00 98.38 246 GLU A N 1
ATOM 1932 C CA . GLU A 1 246 ? -17.791 4.822 18.501 1.00 98.38 246 GLU A CA 1
ATOM 1933 C C . GLU A 1 246 ? -17.292 3.386 18.698 1.00 98.38 246 GLU A C 1
ATOM 1935 O O . GLU A 1 246 ? -17.426 2.814 19.780 1.00 98.38 246 GLU A O 1
ATOM 1940 N N . THR A 1 247 ? -16.632 2.819 17.683 1.00 98.38 247 THR A N 1
ATOM 1941 C CA . THR A 1 247 ? -16.040 1.479 17.771 1.00 98.38 247 THR A CA 1
ATOM 1942 C C . THR A 1 247 ? -14.913 1.428 18.807 1.00 98.38 247 THR A C 1
ATOM 1944 O O . THR A 1 247 ? -14.872 0.508 19.624 1.00 98.38 247 THR A O 1
ATOM 1947 N N . VAL A 1 248 ? -14.016 2.420 18.820 1.00 98.25 248 VAL A N 1
ATOM 1948 C CA . VAL A 1 248 ? -12.921 2.535 19.804 1.00 98.25 248 VAL A CA 1
ATOM 1949 C C . VAL A 1 248 ? -13.464 2.723 21.228 1.00 98.25 248 VAL A C 1
ATOM 1951 O O . VAL A 1 248 ? -12.919 2.163 22.185 1.00 98.25 248 VAL A O 1
ATOM 1954 N N . GLN A 1 249 ? -14.565 3.461 21.377 1.00 98.31 249 GLN A N 1
ATOM 1955 C CA . GLN A 1 249 ? -15.276 3.612 22.644 1.00 98.31 249 GLN A CA 1
ATOM 1956 C C . GLN A 1 249 ? -15.909 2.298 23.106 1.00 98.31 249 GLN A C 1
ATOM 1958 O O . GLN A 1 249 ? -15.734 1.919 24.265 1.00 98.31 249 GLN A O 1
ATOM 1963 N N . ALA A 1 250 ? -16.575 1.570 22.208 1.00 98.25 250 ALA A N 1
ATOM 1964 C CA . ALA A 1 250 ? -17.221 0.297 22.515 1.00 98.25 250 ALA A CA 1
ATOM 1965 C C . ALA A 1 250 ? -16.229 -0.778 22.995 1.00 98.25 250 ALA A C 1
ATOM 1967 O O . ALA A 1 250 ? -16.565 -1.577 23.867 1.00 98.25 250 ALA A O 1
ATOM 1968 N N . ILE A 1 251 ? -14.992 -0.772 22.483 1.00 98.19 251 ILE A N 1
ATOM 1969 C CA . ILE A 1 251 ? -13.920 -1.685 22.924 1.00 98.19 251 ILE A CA 1
ATOM 1970 C C . ILE A 1 251 ? -13.130 -1.170 24.143 1.00 98.19 251 ILE A C 1
ATOM 1972 O O . ILE A 1 251 ? -12.152 -1.798 24.546 1.00 98.19 251 ILE A O 1
ATOM 1976 N N . GLY A 1 252 ? -13.532 -0.040 24.738 1.00 98.06 252 GLY A N 1
ATOM 1977 C CA . GLY A 1 252 ? -12.940 0.492 25.969 1.00 98.06 252 GLY A CA 1
ATOM 1978 C C . GLY A 1 252 ? -11.544 1.103 25.806 1.00 98.06 252 GLY A C 1
ATOM 1979 O O . GLY A 1 252 ? -10.808 1.189 26.787 1.00 98.06 252 GLY A O 1
ATOM 1980 N N . LEU A 1 253 ? -11.165 1.517 24.590 1.00 98.06 253 LEU A N 1
ATOM 1981 C CA . LEU A 1 253 ? -9.854 2.117 24.295 1.00 98.06 253 LEU A CA 1
ATOM 1982 C C . LEU A 1 253 ? -9.916 3.627 24.022 1.00 98.06 253 LEU A C 1
ATOM 1984 O O . LEU A 1 253 ? -8.902 4.225 23.667 1.00 98.06 253 LEU A O 1
ATOM 1988 N N . TYR A 1 254 ? -11.084 4.249 24.188 1.00 98.31 254 TYR A N 1
ATOM 1989 C CA . TYR A 1 254 ? -11.274 5.676 23.947 1.00 98.31 254 TYR A CA 1
ATOM 1990 C C . TYR A 1 254 ? -10.587 6.537 25.023 1.00 98.31 254 TYR A C 1
ATOM 1992 O O . TYR A 1 254 ? -10.955 6.450 26.196 1.00 98.31 254 TYR A O 1
ATOM 2000 N N . PRO A 1 255 ? -9.618 7.398 24.656 1.00 97.75 255 PRO A N 1
ATOM 2001 C CA . PRO A 1 255 ? -8.836 8.178 25.615 1.00 97.75 255 PRO A CA 1
ATOM 2002 C C . PRO A 1 255 ? -9.520 9.490 26.044 1.00 97.75 255 PRO A C 1
ATOM 2004 O O . PRO A 1 255 ? -8.928 10.259 26.806 1.00 97.75 255 PRO A O 1
ATOM 2007 N N . GLY A 1 256 ? -10.743 9.749 25.565 1.00 97.94 256 GLY A N 1
ATOM 2008 C CA . GLY A 1 256 ? -11.492 10.988 25.777 1.00 97.94 256 GLY A CA 1
ATOM 2009 C C . GLY A 1 256 ? -11.344 11.993 24.630 1.00 97.94 256 GLY A C 1
ATOM 2010 O O . GLY A 1 256 ? -10.348 11.989 23.905 1.00 97.94 256 GLY A O 1
ATOM 2011 N N . ASP A 1 257 ? -12.324 12.890 24.508 1.00 97.50 257 ASP A N 1
ATOM 2012 C CA . ASP A 1 257 ? -12.493 13.825 23.381 1.00 97.50 257 ASP A CA 1
ATOM 2013 C C . ASP A 1 257 ? -11.278 14.733 23.149 1.00 97.50 257 ASP A C 1
ATOM 2015 O O . ASP A 1 257 ? -10.955 15.080 22.020 1.00 97.50 257 ASP A O 1
ATOM 2019 N N . SER A 1 258 ? -10.569 15.111 24.217 1.00 96.88 258 SER A N 1
ATOM 2020 C CA . SER A 1 258 ? -9.404 16.000 24.128 1.00 96.88 258 SER A CA 1
ATOM 2021 C C . SER A 1 258 ? -8.123 15.306 23.665 1.00 96.88 258 SER A C 1
ATOM 2023 O O . SER A 1 258 ? -7.142 15.985 23.367 1.00 96.88 258 SER A O 1
ATOM 2025 N N . ARG A 1 259 ? -8.101 13.969 23.649 1.00 97.25 259 ARG A N 1
ATOM 2026 C CA . ARG A 1 259 ? -6.924 13.161 23.296 1.00 97.25 259 ARG A CA 1
ATOM 2027 C C . ARG A 1 259 ? -7.140 12.315 22.051 1.00 97.25 259 ARG A C 1
ATOM 2029 O O . ARG A 1 259 ? -6.165 11.866 21.464 1.00 97.25 259 ARG A O 1
ATOM 2036 N N . PHE A 1 260 ? -8.381 12.056 21.656 1.00 98.00 260 PHE A N 1
ATOM 2037 C CA . PHE A 1 260 ? -8.658 11.241 20.485 1.00 98.00 260 PHE A CA 1
ATOM 2038 C C . PHE A 1 260 ? -8.796 12.112 19.237 1.00 98.00 260 PHE A C 1
ATOM 2040 O O . PHE A 1 260 ? -9.801 12.790 19.052 1.00 98.00 260 PHE A O 1
ATOM 2047 N N . THR A 1 261 ? -7.781 12.076 18.376 1.00 97.81 261 THR A N 1
ATOM 2048 C CA . THR A 1 261 ? -7.756 12.765 17.076 1.00 97.81 261 THR A CA 1
ATOM 2049 C C . THR A 1 261 ? -7.818 11.723 15.956 1.00 97.81 261 THR A C 1
ATOM 2051 O O . THR A 1 261 ? -6.775 11.324 15.431 1.00 97.81 261 THR A O 1
ATOM 2054 N N . PRO A 1 262 ? -9.011 11.185 15.638 1.00 97.06 262 PRO A N 1
ATOM 2055 C CA . PRO A 1 262 ? -9.152 10.079 14.691 1.00 97.06 262 PRO A CA 1
ATOM 2056 C C . PRO A 1 262 ? -8.719 10.452 13.264 1.00 97.06 262 PRO A C 1
ATOM 2058 O O . PRO A 1 262 ? -8.267 9.591 12.513 1.00 97.06 262 PRO A O 1
ATOM 2061 N N . ASP A 1 263 ? -8.815 11.727 12.894 1.00 97.88 263 ASP A N 1
ATOM 2062 C CA . ASP A 1 263 ? -8.391 12.279 11.605 1.00 97.88 263 ASP A CA 1
ATOM 2063 C C . ASP A 1 263 ? -6.875 12.174 11.369 1.00 97.88 263 ASP A C 1
ATOM 2065 O O . ASP A 1 263 ? -6.441 12.005 10.226 1.00 97.88 263 ASP A O 1
ATOM 2069 N N . GLN A 1 264 ? -6.071 12.173 12.441 1.00 98.06 264 GLN A N 1
ATOM 2070 C CA . GLN A 1 264 ? -4.617 11.997 12.366 1.00 98.06 264 GLN A CA 1
ATOM 2071 C C . GLN A 1 264 ? -4.227 10.682 11.670 1.00 98.06 264 GLN A C 1
ATOM 2073 O O . GLN A 1 264 ? -3.181 10.625 11.027 1.00 98.06 264 GLN A O 1
ATOM 2078 N N . ALA A 1 265 ? -5.090 9.659 11.701 1.00 97.75 265 ALA A N 1
ATOM 2079 C CA . ALA A 1 265 ? -4.855 8.395 11.007 1.00 97.75 265 ALA A CA 1
ATOM 2080 C C . ALA A 1 265 ? -4.630 8.574 9.492 1.00 97.75 265 ALA A C 1
ATOM 2082 O O . ALA A 1 265 ? -3.806 7.869 8.908 1.00 97.75 265 ALA A O 1
ATOM 2083 N N . PHE A 1 266 ? -5.310 9.530 8.846 1.00 98.25 266 PHE A N 1
ATOM 2084 C CA . PHE A 1 266 ? -5.110 9.808 7.419 1.00 98.25 266 PHE A CA 1
ATOM 2085 C C . PHE A 1 266 ? -3.792 10.541 7.142 1.00 98.25 266 PHE A C 1
ATOM 2087 O O 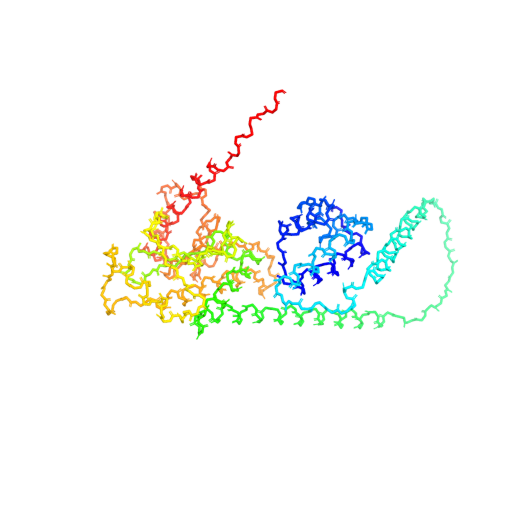. PHE A 1 266 ? -3.111 10.231 6.164 1.00 98.25 266 PHE A O 1
ATOM 2094 N N . SER A 1 267 ? -3.401 11.467 8.017 1.00 98.25 267 SER A N 1
ATOM 2095 C CA . SER A 1 267 ? -2.102 12.154 7.956 1.00 98.25 267 SER A CA 1
ATOM 2096 C C . SER A 1 267 ? -0.931 11.190 8.181 1.00 98.25 267 SER A C 1
ATOM 2098 O O . SER A 1 267 ? 0.097 11.259 7.499 1.00 98.25 267 SER A O 1
ATOM 2100 N N . ASP A 1 268 ? -1.093 10.241 9.102 1.00 98.06 268 ASP A N 1
ATOM 2101 C CA . ASP A 1 268 ? -0.098 9.204 9.369 1.00 98.06 268 ASP A CA 1
ATOM 2102 C C . ASP A 1 268 ? -0.009 8.208 8.204 1.00 98.06 268 ASP A C 1
ATOM 2104 O O . ASP A 1 268 ? 1.092 7.806 7.817 1.00 98.06 268 ASP A O 1
ATOM 2108 N N . LEU A 1 269 ? -1.143 7.871 7.576 1.00 98.19 269 LEU A N 1
ATOM 2109 C CA . LEU A 1 269 ? -1.165 7.053 6.365 1.00 98.19 269 LEU A CA 1
ATOM 2110 C C . LEU A 1 269 ? -0.449 7.756 5.205 1.00 98.19 269 LEU A C 1
ATOM 2112 O O . LEU A 1 269 ? 0.411 7.145 4.571 1.00 98.19 269 LEU A O 1
ATOM 2116 N N . GLU A 1 270 ? -0.738 9.038 4.945 1.00 98.25 270 GLU A N 1
ATOM 2117 C CA . GLU A 1 270 ? 0.011 9.824 3.952 1.00 98.25 270 GLU A CA 1
ATOM 2118 C C . GLU A 1 270 ? 1.516 9.763 4.245 1.00 98.25 270 GLU A C 1
ATOM 2120 O O . GLU A 1 270 ? 2.315 9.543 3.333 1.00 98.25 270 GLU A O 1
ATOM 2125 N N . SER A 1 271 ? 1.906 9.919 5.512 1.00 97.81 271 SER A N 1
ATOM 2126 C CA . SER A 1 271 ? 3.310 9.900 5.922 1.00 97.81 271 SER A CA 1
ATOM 2127 C C . SER A 1 271 ? 3.995 8.573 5.579 1.00 97.81 271 SER A C 1
ATOM 2129 O O . SER A 1 271 ? 5.120 8.594 5.072 1.00 97.81 271 SER A O 1
ATOM 2131 N N . ILE A 1 272 ? 3.319 7.432 5.780 1.00 98.06 272 ILE A N 1
ATOM 2132 C CA . ILE A 1 272 ? 3.806 6.107 5.354 1.00 98.06 272 ILE A CA 1
ATOM 2133 C C . ILE A 1 272 ? 4.009 6.075 3.837 1.00 98.06 272 ILE A C 1
ATOM 2135 O O . ILE A 1 272 ? 5.098 5.732 3.370 1.00 98.06 272 ILE A O 1
ATOM 2139 N N . LEU A 1 273 ? 2.989 6.469 3.068 1.00 98.00 273 LEU A N 1
ATOM 2140 C CA . LEU A 1 273 ? 3.019 6.406 1.605 1.00 98.00 273 LEU A CA 1
ATOM 2141 C C . LEU A 1 273 ? 4.105 7.312 1.012 1.00 98.00 273 LEU A C 1
ATOM 2143 O O . LEU A 1 273 ? 4.864 6.882 0.144 1.00 98.00 273 LEU A O 1
ATOM 2147 N N . GLN A 1 274 ? 4.233 8.544 1.507 1.00 97.06 274 GLN A N 1
ATOM 2148 C CA . GLN A 1 274 ? 5.251 9.498 1.058 1.00 97.06 274 GLN A CA 1
ATOM 2149 C C . GLN A 1 274 ? 6.666 9.047 1.431 1.00 97.06 274 GLN A C 1
ATOM 2151 O O . GLN A 1 274 ? 7.589 9.207 0.629 1.00 97.06 274 GLN A O 1
ATOM 2156 N N . LEU A 1 275 ? 6.860 8.487 2.632 1.00 95.19 275 LEU A N 1
ATOM 2157 C CA . LEU A 1 275 ? 8.159 7.966 3.058 1.00 95.19 275 LEU A CA 1
ATOM 2158 C C . LEU A 1 275 ? 8.591 6.793 2.172 1.00 95.19 275 LEU A C 1
ATOM 2160 O O . LEU A 1 275 ? 9.704 6.813 1.645 1.00 95.19 275 LEU A O 1
ATOM 2164 N N . ALA A 1 276 ? 7.707 5.813 1.975 1.00 95.56 276 ALA A N 1
ATOM 2165 C CA . ALA A 1 276 ? 7.979 4.660 1.125 1.00 95.56 276 ALA A CA 1
ATOM 2166 C C . ALA A 1 276 ? 8.240 5.091 -0.326 1.00 95.56 276 ALA A C 1
ATOM 2168 O O . ALA A 1 276 ? 9.198 4.639 -0.953 1.00 95.56 276 ALA A O 1
ATOM 2169 N N . TYR A 1 277 ? 7.445 6.034 -0.843 1.00 95.69 277 TYR A N 1
ATOM 2170 C CA . TYR A 1 277 ? 7.633 6.573 -2.186 1.00 95.69 277 TYR A CA 1
ATOM 2171 C C . TYR A 1 277 ? 8.988 7.256 -2.354 1.00 95.69 277 TYR A C 1
ATOM 2173 O O . TYR A 1 277 ? 9.697 6.963 -3.313 1.00 95.69 277 TYR A O 1
ATOM 2181 N N . ARG A 1 278 ? 9.383 8.115 -1.405 1.00 92.88 278 ARG A N 1
ATOM 2182 C CA . ARG A 1 278 ? 10.694 8.780 -1.417 1.00 92.88 278 ARG A CA 1
ATOM 2183 C C . ARG A 1 278 ? 11.837 7.768 -1.415 1.00 92.88 278 ARG A C 1
ATOM 2185 O O . ARG A 1 278 ? 12.777 7.933 -2.174 1.00 92.88 278 ARG A O 1
ATOM 2192 N N . GLN A 1 279 ? 11.740 6.708 -0.614 1.00 90.75 279 GLN A N 1
ATOM 2193 C CA . GLN A 1 279 ? 12.749 5.642 -0.600 1.00 90.75 279 GLN A CA 1
ATOM 2194 C C . GLN A 1 279 ? 12.792 4.849 -1.909 1.00 90.75 279 GLN A C 1
ATOM 2196 O O . GLN A 1 279 ? 13.845 4.343 -2.285 1.00 90.75 279 GLN A O 1
ATOM 2201 N N . SER A 1 280 ? 11.663 4.752 -2.616 1.00 92.12 280 SER A N 1
ATOM 2202 C CA . SER A 1 280 ? 11.595 4.058 -3.901 1.00 92.12 280 SER A CA 1
ATOM 2203 C C . SER A 1 280 ? 12.221 4.841 -5.053 1.00 92.12 280 SER A C 1
ATOM 2205 O O . SER A 1 280 ? 12.547 4.236 -6.069 1.00 92.12 280 SER A O 1
ATOM 2207 N N . ILE A 1 281 ? 12.394 6.161 -4.938 1.00 90.38 281 ILE A N 1
ATOM 2208 C CA . ILE A 1 281 ? 12.983 6.999 -5.986 1.00 90.38 281 ILE A CA 1
ATOM 2209 C C . ILE A 1 281 ? 14.435 7.333 -5.623 1.00 90.38 281 ILE A C 1
ATOM 2211 O O . ILE A 1 281 ? 14.706 7.967 -4.612 1.00 90.38 281 ILE A O 1
ATOM 2215 N N . ALA A 1 282 ? 15.394 6.919 -6.454 1.00 77.19 282 ALA A N 1
ATOM 2216 C CA . ALA A 1 282 ? 16.766 7.408 -6.333 1.00 77.19 282 ALA A CA 1
ATOM 2217 C C . ALA A 1 282 ? 16.788 8.888 -6.756 1.00 77.19 282 ALA A C 1
ATOM 2219 O O . ALA A 1 282 ? 16.725 9.185 -7.951 1.00 77.19 282 ALA A O 1
ATOM 2220 N N . GLU A 1 283 ? 16.788 9.816 -5.795 1.00 69.75 283 GLU A N 1
ATOM 2221 C CA . GLU A 1 283 ? 16.856 11.256 -6.090 1.00 69.75 283 GLU A CA 1
ATOM 2222 C C . GLU A 1 283 ? 18.285 11.699 -6.475 1.00 69.75 283 GLU A C 1
ATOM 2224 O O . GLU A 1 283 ? 18.415 12.606 -7.292 1.00 69.75 283 GLU A O 1
ATOM 2229 N N . ASP A 1 284 ? 19.331 10.982 -6.032 1.00 68.81 284 ASP A N 1
ATOM 2230 C CA . ASP A 1 284 ? 20.740 11.415 -6.157 1.00 68.81 284 ASP A CA 1
ATOM 2231 C C . ASP A 1 284 ? 21.637 10.525 -7.044 1.00 68.81 284 ASP A C 1
ATOM 2233 O O . ASP A 1 284 ? 22.862 10.582 -6.972 1.00 68.81 284 ASP A O 1
ATOM 2237 N N . GLY A 1 285 ? 21.057 9.694 -7.916 1.00 65.94 285 GLY A N 1
ATOM 2238 C CA . GLY A 1 285 ? 21.836 8.877 -8.863 1.00 65.94 285 GLY A CA 1
ATOM 2239 C C . GLY A 1 285 ? 22.604 7.703 -8.239 1.00 65.94 285 GLY A C 1
ATOM 2240 O O . GLY A 1 285 ? 23.265 6.960 -8.967 1.00 65.94 285 GLY A O 1
ATOM 2241 N N . ASP A 1 286 ? 22.480 7.493 -6.928 1.00 72.06 286 ASP A N 1
ATOM 2242 C CA . ASP A 1 286 ? 22.952 6.281 -6.270 1.00 72.06 286 ASP A CA 1
ATOM 2243 C C . ASP A 1 286 ? 22.192 5.050 -6.773 1.00 72.06 286 ASP A C 1
ATOM 2245 O O . ASP A 1 286 ? 21.006 5.105 -7.120 1.00 72.06 286 ASP A O 1
ATOM 2249 N N . ALA A 1 287 ? 22.899 3.917 -6.812 1.00 65.31 287 ALA A N 1
ATOM 2250 C CA . ALA A 1 287 ? 22.321 2.639 -7.195 1.00 65.31 287 ALA A CA 1
ATOM 2251 C C . ALA A 1 287 ? 21.073 2.363 -6.344 1.00 65.31 287 ALA A C 1
ATOM 2253 O O . ALA A 1 287 ? 21.136 2.269 -5.118 1.00 65.31 287 ALA A O 1
ATOM 2254 N N . GLN A 1 288 ? 19.932 2.257 -7.020 1.00 64.25 288 GLN A N 1
ATOM 2255 C CA . GLN A 1 288 ? 18.623 2.141 -6.398 1.00 64.25 288 GLN A CA 1
ATOM 2256 C C . GLN A 1 288 ? 18.543 0.811 -5.641 1.00 64.25 288 GLN A C 1
ATOM 2258 O O . GLN A 1 288 ? 18.431 -0.258 -6.247 1.00 64.25 288 GLN A O 1
ATOM 2263 N N . ALA A 1 289 ? 18.616 0.865 -4.309 1.00 71.94 289 ALA A N 1
ATOM 2264 C CA . ALA A 1 289 ? 18.199 -0.269 -3.502 1.00 71.94 289 ALA A CA 1
ATOM 2265 C C . ALA A 1 289 ? 16.715 -0.543 -3.815 1.00 71.94 289 ALA A C 1
ATOM 2267 O O . 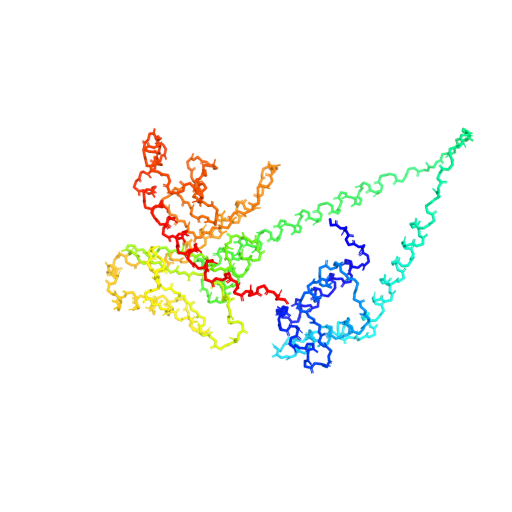ALA A 1 289 ? 15.947 0.408 -3.997 1.00 71.94 289 ALA A O 1
ATOM 2268 N N . PRO A 1 290 ? 16.294 -1.814 -3.929 1.00 79.50 290 PRO A N 1
ATOM 2269 C CA . PRO A 1 290 ? 14.886 -2.125 -4.132 1.00 79.50 290 PRO A CA 1
ATOM 2270 C C . PRO A 1 290 ? 14.056 -1.477 -3.020 1.00 79.50 290 PRO A C 1
ATOM 2272 O O . PRO A 1 290 ? 14.452 -1.518 -1.853 1.00 79.50 290 PRO A O 1
ATOM 2275 N N . ALA A 1 291 ? 12.922 -0.874 -3.390 1.00 86.69 291 ALA A N 1
ATOM 2276 C CA . ALA A 1 291 ? 12.000 -0.289 -2.425 1.00 86.69 291 ALA A CA 1
ATOM 2277 C C . ALA A 1 291 ? 11.636 -1.350 -1.381 1.00 86.69 291 ALA A C 1
ATOM 2279 O O . ALA A 1 291 ? 11.231 -2.458 -1.738 1.00 86.69 291 ALA A O 1
ATOM 2280 N N . ILE A 1 292 ? 11.828 -1.022 -0.104 1.00 94.12 292 ILE A N 1
ATOM 2281 C CA . ILE A 1 292 ? 11.464 -1.907 0.996 1.00 94.12 292 ILE A CA 1
ATOM 2282 C C . ILE A 1 292 ? 10.067 -1.486 1.463 1.00 94.12 292 ILE A C 1
ATOM 2284 O O . ILE A 1 292 ? 9.929 -0.375 1.981 1.00 94.12 292 ILE A O 1
ATOM 2288 N N . PRO A 1 293 ? 9.034 -2.332 1.299 1.00 96.62 293 PRO A N 1
ATOM 2289 C CA . PRO A 1 293 ? 7.682 -1.960 1.679 1.00 96.62 293 PRO A CA 1
ATOM 2290 C C . PRO A 1 293 ? 7.570 -1.604 3.168 1.00 96.62 293 PRO A C 1
ATOM 2292 O O . PRO A 1 293 ? 8.078 -2.332 4.026 1.00 96.62 293 PRO A O 1
ATOM 2295 N N . ILE A 1 294 ? 6.886 -0.501 3.480 1.00 97.69 294 ILE A N 1
ATOM 2296 C CA . ILE A 1 294 ? 6.690 -0.006 4.849 1.00 97.69 294 ILE A CA 1
ATOM 2297 C C . ILE A 1 294 ? 5.355 -0.511 5.406 1.00 97.69 294 ILE A C 1
ATOM 2299 O O . ILE A 1 294 ? 4.319 -0.424 4.751 1.00 97.69 294 ILE A O 1
ATOM 2303 N N . ILE A 1 295 ? 5.381 -1.025 6.637 1.00 97.94 295 ILE A N 1
ATOM 2304 C CA . ILE A 1 295 ? 4.207 -1.519 7.367 1.00 97.94 295 ILE A CA 1
ATOM 2305 C C . ILE A 1 295 ? 3.689 -0.462 8.347 1.00 97.94 295 ILE A C 1
ATOM 2307 O O . ILE A 1 295 ? 2.481 -0.275 8.455 1.00 97.94 295 ILE A O 1
ATOM 2311 N N . GLN A 1 296 ? 4.583 0.215 9.070 1.00 98.19 296 GLN A N 1
ATOM 2312 C CA . GLN A 1 296 ? 4.239 1.163 10.136 1.00 98.19 296 GLN A CA 1
ATOM 2313 C C . GLN A 1 296 ? 5.355 2.204 10.292 1.00 98.19 296 GLN A C 1
ATOM 2315 O O . GLN A 1 296 ? 6.534 1.857 10.223 1.00 98.19 296 GLN A O 1
ATOM 2320 N N . ILE A 1 297 ? 5.001 3.463 10.559 1.00 97.88 297 ILE A N 1
ATOM 2321 C CA . ILE A 1 297 ? 5.936 4.460 11.104 1.00 97.88 297 ILE A CA 1
ATOM 2322 C C . ILE A 1 297 ? 5.754 4.508 12.623 1.00 97.88 297 ILE A C 1
ATOM 2324 O O . ILE A 1 297 ? 4.632 4.608 13.114 1.00 97.88 297 ILE A O 1
ATOM 2328 N N . CYS A 1 298 ? 6.864 4.456 13.353 1.00 97.12 298 CYS A N 1
ATOM 2329 C CA . CYS A 1 298 ? 6.938 4.635 14.799 1.00 97.12 298 CYS A CA 1
ATOM 2330 C C . CYS A 1 298 ? 7.619 5.987 15.056 1.00 97.12 298 CYS A C 1
ATOM 2332 O O . CYS A 1 298 ? 8.846 6.044 15.207 1.00 97.12 298 CYS A O 1
ATOM 2334 N N . PRO A 1 299 ? 6.868 7.101 15.023 1.00 93.88 299 PRO A N 1
ATOM 2335 C CA . PRO A 1 299 ? 7.464 8.422 15.116 1.00 93.88 299 PRO A CA 1
ATOM 2336 C C . PRO A 1 299 ? 8.115 8.636 16.493 1.00 93.88 299 PRO A C 1
ATOM 2338 O O . PRO A 1 299 ? 7.564 8.180 17.491 1.00 93.88 299 PRO A O 1
ATOM 2341 N N . PRO A 1 300 ? 9.238 9.375 16.565 1.00 94.44 300 PRO A N 1
ATOM 2342 C CA . PRO A 1 300 ? 9.773 10.191 15.477 1.00 94.44 300 PRO A CA 1
ATOM 2343 C C . PRO A 1 300 ? 10.862 9.533 14.612 1.00 94.44 300 PRO A C 1
ATOM 2345 O O . PRO A 1 300 ? 11.220 10.133 13.596 1.00 94.44 300 PRO A O 1
ATOM 2348 N N . GLN A 1 301 ? 11.427 8.377 14.981 1.00 95.44 301 GLN A N 1
ATOM 2349 C CA . GLN A 1 301 ? 12.710 7.935 14.410 1.00 95.44 301 GLN A CA 1
ATOM 2350 C C . GLN A 1 301 ? 12.690 6.640 13.610 1.00 95.44 301 GLN A C 1
ATOM 2352 O O . GLN A 1 301 ? 13.634 6.429 12.842 1.00 95.44 301 GLN A O 1
ATOM 2357 N N . TRP A 1 302 ? 11.666 5.800 13.746 1.00 96.94 302 TRP A N 1
ATOM 2358 C CA . TRP A 1 302 ? 11.699 4.446 13.197 1.00 96.94 302 TRP A CA 1
ATOM 2359 C C . TRP A 1 302 ? 10.550 4.165 12.235 1.00 96.94 302 TRP A C 1
ATOM 2361 O O . TRP A 1 302 ? 9.463 4.731 12.338 1.00 96.94 302 TRP A O 1
ATOM 2371 N N . ALA A 1 303 ? 10.791 3.256 11.297 1.00 97.50 303 ALA A N 1
ATOM 2372 C CA . ALA A 1 303 ? 9.745 2.616 10.517 1.00 97.50 303 ALA A CA 1
ATOM 2373 C C . ALA A 1 303 ? 9.975 1.104 10.469 1.00 97.50 303 ALA A C 1
ATOM 2375 O O . ALA A 1 303 ? 11.106 0.626 10.341 1.00 97.50 303 ALA A O 1
ATOM 2376 N N . ILE A 1 304 ? 8.882 0.357 10.569 1.00 98.06 304 ILE A N 1
ATOM 2377 C CA . ILE A 1 304 ? 8.844 -1.094 10.434 1.00 98.06 304 ILE A CA 1
ATOM 2378 C C . ILE A 1 304 ? 8.533 -1.397 8.973 1.00 98.06 304 ILE A C 1
ATOM 2380 O O . ILE A 1 304 ? 7.531 -0.931 8.430 1.00 98.06 304 ILE A O 1
ATOM 2384 N N . THR A 1 305 ? 9.404 -2.163 8.333 1.00 97.62 305 THR A N 1
ATOM 2385 C CA . THR A 1 305 ? 9.288 -2.562 6.925 1.00 97.62 305 THR A CA 1
ATOM 2386 C C . THR A 1 305 ? 8.899 -4.032 6.808 1.00 97.62 305 THR A C 1
ATOM 2388 O O . THR A 1 305 ? 8.572 -4.658 7.807 1.00 97.62 305 THR A O 1
ATOM 2391 N N . THR A 1 306 ? 8.938 -4.624 5.617 1.00 95.88 306 THR A N 1
ATOM 2392 C CA . THR A 1 306 ? 8.800 -6.081 5.469 1.00 95.88 306 THR A CA 1
ATOM 2393 C C . THR A 1 306 ? 10.081 -6.858 5.776 1.00 95.88 306 THR A C 1
ATOM 2395 O O . THR A 1 306 ? 10.025 -8.070 5.974 1.00 95.88 306 THR A O 1
ATOM 2398 N N . SER A 1 307 ? 11.244 -6.201 5.790 1.00 95.75 307 SER A N 1
ATOM 2399 C CA . SER A 1 307 ? 12.548 -6.861 5.955 1.00 95.75 307 SER A CA 1
ATOM 2400 C C . SER A 1 307 ? 13.264 -6.521 7.258 1.00 95.75 307 SER A C 1
ATOM 2402 O O . SER A 1 307 ? 14.263 -7.160 7.582 1.00 95.75 307 SER A O 1
ATOM 2404 N N . GLY A 1 308 ? 12.800 -5.524 8.004 1.00 96.56 308 GLY A N 1
ATOM 2405 C CA . GLY A 1 308 ? 13.383 -5.124 9.281 1.00 96.56 308 GLY A CA 1
ATOM 2406 C C . GLY A 1 308 ? 12.894 -3.768 9.788 1.00 96.56 308 GLY A C 1
ATOM 2407 O O . GLY A 1 308 ? 11.853 -3.266 9.360 1.00 96.56 308 GLY A O 1
ATOM 2408 N N . LEU A 1 309 ? 13.665 -3.177 10.695 1.00 96.62 309 LEU A N 1
ATOM 2409 C CA . LEU A 1 309 ? 13.458 -1.836 11.240 1.00 96.62 309 LEU A CA 1
ATOM 2410 C C . LEU A 1 309 ? 14.452 -0.860 10.594 1.00 96.62 309 LEU A C 1
ATOM 2412 O O . LEU A 1 309 ? 15.642 -1.170 10.525 1.00 96.62 309 LEU A O 1
ATOM 2416 N N . ILE A 1 310 ? 13.991 0.303 10.130 1.00 95.94 310 ILE A N 1
ATOM 2417 C CA . ILE A 1 310 ? 14.841 1.353 9.539 1.00 95.94 310 ILE A CA 1
ATOM 2418 C C . ILE A 1 310 ? 14.749 2.659 10.332 1.00 95.94 310 ILE A C 1
ATOM 2420 O O . ILE A 1 310 ? 13.667 3.036 10.785 1.00 95.94 310 ILE A O 1
ATOM 2424 N N . SER A 1 311 ? 15.867 3.376 10.460 1.00 95.38 311 SER A N 1
ATOM 2425 C CA . SER A 1 311 ? 15.869 4.753 10.971 1.00 95.38 311 SER A CA 1
ATOM 2426 C C . SER A 1 311 ? 15.499 5.748 9.863 1.00 95.38 311 SER A C 1
ATOM 2428 O O . SER A 1 311 ? 16.033 5.674 8.755 1.00 95.38 311 SER A O 1
ATOM 2430 N N . ILE A 1 312 ? 14.596 6.689 10.162 1.00 93.56 312 ILE A N 1
ATOM 2431 C CA . ILE A 1 312 ? 14.004 7.620 9.179 1.00 93.56 312 ILE A CA 1
ATOM 2432 C C . ILE A 1 312 ? 14.392 9.097 9.373 1.00 93.56 312 ILE A C 1
ATOM 2434 O O . ILE A 1 312 ? 13.987 9.930 8.564 1.00 93.56 312 ILE A O 1
ATOM 2438 N N . ARG A 1 313 ? 15.156 9.449 10.422 1.00 84.56 313 ARG A N 1
ATOM 2439 C CA . ARG A 1 313 ? 15.556 10.848 10.709 1.00 84.56 313 ARG A CA 1
ATOM 2440 C C . ARG A 1 313 ? 17.057 11.065 10.899 1.00 84.56 313 ARG A C 1
ATOM 2442 O O . ARG A 1 313 ? 17.647 11.832 10.150 1.00 84.56 313 ARG A O 1
ATOM 2449 N N . ASN A 1 314 ? 17.658 10.452 11.923 1.00 76.56 314 ASN A N 1
ATOM 2450 C CA . ASN A 1 314 ? 18.966 10.900 12.426 1.00 76.56 314 ASN A CA 1
ATOM 2451 C C . ASN A 1 314 ? 20.158 10.241 11.728 1.00 76.56 314 ASN A C 1
ATOM 2453 O O . ASN A 1 314 ? 21.173 10.891 11.497 1.00 76.56 314 ASN A O 1
ATOM 2457 N N . VAL A 1 315 ? 20.044 8.955 11.396 1.00 79.81 315 VAL A N 1
ATOM 2458 C CA . VAL A 1 315 ? 21.078 8.206 10.675 1.00 79.81 315 VAL A CA 1
ATOM 2459 C C . VAL A 1 315 ? 20.394 7.464 9.541 1.00 79.81 315 VAL A C 1
ATOM 2461 O O . VAL A 1 315 ? 19.910 6.343 9.709 1.00 79.81 315 VAL A O 1
ATOM 2464 N N . GLN A 1 316 ? 20.307 8.128 8.389 1.00 73.38 316 GLN A N 1
ATOM 2465 C CA . GLN A 1 316 ? 19.687 7.552 7.204 1.00 73.38 316 GLN A CA 1
ATOM 2466 C C . GLN A 1 316 ? 20.388 6.235 6.846 1.00 73.38 316 GLN A C 1
ATOM 2468 O O . GLN A 1 316 ? 21.611 6.174 6.741 1.00 73.38 316 GLN A O 1
ATOM 2473 N N . GLY A 1 317 ? 19.599 5.170 6.703 1.00 76.12 317 GLY A N 1
ATOM 2474 C CA . GLY A 1 317 ? 20.098 3.851 6.317 1.00 76.12 317 GLY A CA 1
ATOM 2475 C C . GLY A 1 317 ? 20.514 2.933 7.469 1.00 76.12 317 GLY A C 1
ATOM 2476 O O . GLY A 1 317 ? 20.925 1.806 7.197 1.00 76.12 317 GLY A O 1
ATOM 2477 N N . TYR A 1 318 ? 20.380 3.336 8.742 1.00 92.62 318 TYR A N 1
ATOM 2478 C CA . TYR A 1 318 ? 20.528 2.362 9.828 1.00 92.62 318 TYR A CA 1
ATOM 2479 C C . TYR A 1 318 ? 19.387 1.335 9.765 1.00 92.62 318 TYR A C 1
ATOM 2481 O O . TYR A 1 318 ? 18.218 1.703 9.886 1.00 92.62 318 TYR A O 1
ATOM 2489 N N . PHE A 1 319 ? 19.736 0.063 9.564 1.00 94.62 319 PHE A N 1
ATOM 2490 C CA . PHE A 1 319 ? 18.796 -1.030 9.317 1.00 94.62 319 PHE A CA 1
ATOM 2491 C C . PHE A 1 319 ? 19.068 -2.220 10.240 1.00 94.62 319 PHE A C 1
ATOM 2493 O O . PHE A 1 319 ? 20.202 -2.693 10.344 1.00 94.62 319 PHE A O 1
ATOM 2500 N N . ILE A 1 320 ? 18.011 -2.726 10.876 1.00 95.75 320 ILE A N 1
ATOM 2501 C CA . ILE A 1 320 ? 18.019 -3.941 11.693 1.00 95.75 320 ILE A CA 1
ATOM 2502 C C . ILE A 1 320 ? 17.181 -4.998 10.966 1.00 95.75 320 ILE A C 1
ATOM 2504 O O . ILE A 1 320 ? 15.954 -4.884 10.963 1.00 95.75 320 ILE A O 1
ATOM 2508 N N . PRO A 1 321 ? 17.798 -6.021 10.346 1.00 96.25 321 PRO A N 1
ATOM 2509 C CA . PRO A 1 321 ? 17.063 -7.080 9.661 1.00 96.25 321 PRO A CA 1
ATOM 2510 C C . PRO A 1 321 ? 16.110 -7.823 10.604 1.00 96.25 321 PRO A C 1
ATOM 2512 O O . PRO A 1 321 ? 16.462 -8.105 11.749 1.00 96.25 321 PRO A O 1
ATOM 2515 N N . ASN A 1 322 ? 14.943 -8.228 10.105 1.00 95.94 322 ASN A N 1
ATOM 2516 C CA . ASN A 1 322 ? 13.935 -8.954 10.885 1.00 95.94 322 ASN A CA 1
ATOM 2517 C C . ASN A 1 322 ? 14.450 -10.287 11.466 1.00 95.94 322 ASN A C 1
ATOM 2519 O O . ASN A 1 322 ? 14.022 -10.702 12.540 1.00 95.94 322 ASN A O 1
ATOM 2523 N N . ALA A 1 323 ? 15.413 -10.929 10.798 1.00 94.50 323 ALA A N 1
ATOM 2524 C CA . ALA A 1 323 ? 16.083 -12.142 11.260 1.00 94.50 323 ALA A CA 1
ATOM 2525 C C . ALA A 1 323 ? 16.938 -11.923 12.518 1.00 94.50 323 ALA A C 1
ATOM 2527 O O . ALA A 1 323 ? 17.290 -12.886 13.190 1.00 94.50 323 ALA A O 1
ATOM 2528 N N . ARG A 1 324 ? 17.280 -10.666 12.829 1.00 95.62 324 ARG A N 1
ATOM 2529 C CA . ARG A 1 324 ? 18.103 -10.291 13.981 1.00 95.62 324 ARG A CA 1
ATOM 2530 C C . ARG A 1 324 ? 17.290 -9.726 15.140 1.00 95.62 324 ARG A C 1
ATOM 2532 O O . ARG A 1 324 ? 17.874 -9.466 16.180 1.00 95.62 324 ARG A O 1
ATOM 2539 N N . LEU A 1 325 ? 15.975 -9.535 15.004 1.00 94.12 325 LEU A N 1
ATOM 2540 C CA . LEU A 1 325 ? 15.147 -8.949 16.074 1.00 94.12 325 LEU A CA 1
ATOM 2541 C C . LEU A 1 325 ? 15.073 -9.818 17.339 1.00 94.12 325 LEU A C 1
ATOM 2543 O O . LEU A 1 325 ? 14.745 -9.313 18.406 1.00 94.12 325 LEU A O 1
ATOM 2547 N N . ASP A 1 326 ? 15.422 -11.099 17.227 1.00 92.38 326 ASP A N 1
ATOM 2548 C CA . ASP A 1 326 ? 15.480 -12.041 18.348 1.00 92.38 326 ASP A CA 1
ATOM 2549 C C . ASP A 1 326 ? 16.822 -11.964 19.125 1.00 92.38 326 ASP A C 1
ATOM 2551 O O . ASP A 1 326 ? 17.000 -12.637 20.142 1.00 92.38 326 ASP A O 1
ATOM 2555 N N . GLU A 1 327 ? 17.787 -11.147 18.675 1.00 93.00 327 GLU A N 1
ATOM 2556 C CA . GLU A 1 327 ? 19.059 -10.930 19.378 1.00 93.00 327 GLU A CA 1
ATOM 2557 C C . GLU A 1 327 ? 18.868 -10.035 20.616 1.00 93.00 327 GLU A C 1
ATOM 2559 O O . GLU A 1 327 ? 18.321 -8.936 20.539 1.00 93.00 327 GLU A O 1
ATOM 2564 N N . GLN A 1 328 ? 19.365 -10.483 21.773 1.00 84.75 328 GLN A N 1
ATOM 2565 C CA . GLN A 1 328 ? 19.135 -9.820 23.068 1.00 84.75 328 GLN A CA 1
ATOM 2566 C C . GLN A 1 328 ? 19.929 -8.518 23.271 1.00 84.75 328 GLN A C 1
ATOM 2568 O O . GLN A 1 328 ? 19.655 -7.770 24.203 1.00 84.75 328 GLN A O 1
ATOM 2573 N N . ASN A 1 329 ? 20.920 -8.231 22.426 1.00 92.50 329 ASN A N 1
ATOM 2574 C CA . ASN A 1 329 ? 21.862 -7.127 22.625 1.00 92.50 329 ASN A CA 1
ATOM 2575 C C . ASN A 1 329 ? 21.486 -5.834 21.881 1.00 92.50 329 ASN A C 1
ATOM 2577 O O . ASN A 1 329 ? 22.249 -4.869 21.942 1.00 92.50 329 ASN A O 1
ATOM 2581 N N . TRP A 1 330 ? 20.351 -5.781 21.173 1.00 93.31 330 TRP A N 1
ATOM 2582 C CA . TRP A 1 330 ? 19.970 -4.578 20.421 1.00 93.31 330 TRP A CA 1
ATOM 2583 C C . TRP A 1 330 ? 19.715 -3.373 21.313 1.00 93.31 330 TRP A C 1
ATOM 2585 O O . TRP A 1 330 ? 20.212 -2.289 21.010 1.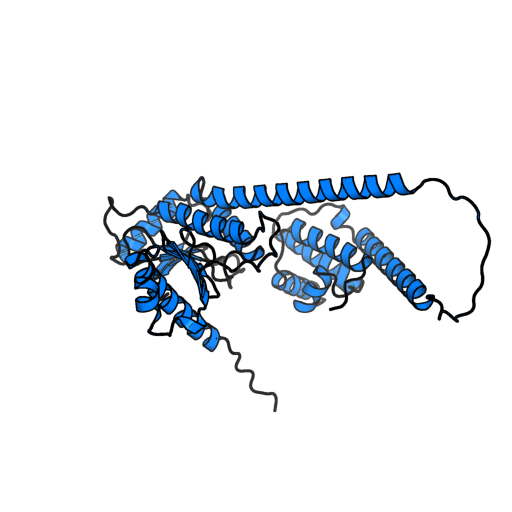00 93.31 330 TRP A O 1
ATOM 2595 N N . THR A 1 331 ? 19.001 -3.573 22.420 1.00 89.81 331 THR A N 1
ATOM 2596 C CA . THR A 1 331 ? 18.712 -2.515 23.388 1.00 89.81 331 THR A CA 1
ATOM 2597 C C . THR A 1 331 ? 20.010 -1.926 23.940 1.00 89.81 331 THR A C 1
ATOM 2599 O O . THR A 1 331 ? 20.228 -0.727 23.810 1.00 89.81 331 THR A O 1
ATOM 2602 N N . GLU A 1 332 ? 20.941 -2.752 24.428 1.00 91.94 332 GLU A N 1
ATOM 2603 C CA . GLU A 1 332 ? 22.249 -2.283 24.919 1.00 91.94 332 GLU A CA 1
ATOM 2604 C C . GLU A 1 332 ? 23.077 -1.595 23.817 1.00 91.94 332 GLU A C 1
ATOM 2606 O O . GLU A 1 332 ? 23.685 -0.543 24.032 1.00 91.94 332 GLU A O 1
ATOM 2611 N N . HIS A 1 333 ? 23.082 -2.161 22.604 1.00 93.38 333 HIS A N 1
ATOM 2612 C CA . HIS A 1 333 ? 23.820 -1.605 21.473 1.00 93.38 333 HIS A CA 1
ATOM 2613 C C . HIS A 1 333 ? 23.317 -0.210 21.087 1.00 93.38 333 HIS A C 1
ATOM 2615 O O . HIS A 1 333 ? 24.126 0.672 20.786 1.00 93.38 333 HIS A O 1
ATOM 2621 N N . LEU A 1 334 ? 22.001 0.003 21.076 1.00 93.69 334 LEU A N 1
ATOM 2622 C CA . LEU A 1 334 ? 21.397 1.269 20.666 1.00 93.69 334 LEU A CA 1
ATOM 2623 C C . LEU A 1 334 ? 21.339 2.298 21.791 1.00 93.69 334 LEU A C 1
ATOM 2625 O O . LEU A 1 334 ? 21.540 3.473 21.496 1.00 93.69 334 LEU A O 1
ATOM 2629 N N . GLN A 1 335 ? 21.236 1.872 23.053 1.00 87.94 335 GLN A N 1
ATOM 2630 C CA . GLN A 1 335 ? 21.393 2.748 24.223 1.00 87.94 335 GLN A CA 1
ATOM 2631 C C . GLN A 1 335 ? 22.736 3.486 24.225 1.00 87.94 335 GLN A C 1
ATOM 2633 O O . GLN A 1 335 ? 22.830 4.622 24.684 1.00 87.94 335 GLN A O 1
ATOM 2638 N N . SER A 1 336 ? 23.791 2.869 23.680 1.00 92.06 336 SER A N 1
ATOM 2639 C CA . SER A 1 336 ? 25.106 3.513 23.569 1.00 92.06 336 SER A CA 1
ATOM 2640 C C . SER A 1 336 ? 25.170 4.638 22.524 1.00 92.06 336 SER A C 1
ATOM 2642 O O . SER A 1 336 ? 26.171 5.357 22.453 1.00 92.06 336 SER A O 1
ATOM 2644 N N . LYS A 1 337 ? 24.135 4.805 21.688 1.00 94.44 337 LYS A N 1
ATOM 2645 C CA . LYS A 1 337 ? 24.151 5.738 20.560 1.00 94.44 337 LYS A CA 1
ATOM 2646 C C . LYS A 1 337 ? 23.407 7.030 20.900 1.00 94.44 337 LYS A C 1
ATOM 2648 O O . LYS A 1 337 ? 22.193 7.004 21.067 1.00 94.44 337 LYS A O 1
ATOM 2653 N N . PRO A 1 338 ? 24.080 8.196 20.873 1.00 95.44 338 PRO A N 1
ATOM 2654 C CA . PRO A 1 338 ? 23.491 9.464 21.318 1.00 95.44 338 PRO A CA 1
ATOM 2655 C C . PRO A 1 338 ? 22.367 9.992 20.415 1.00 95.44 338 PRO A C 1
ATOM 2657 O O . PRO A 1 338 ? 21.697 10.955 20.768 1.00 95.44 338 PRO A O 1
ATOM 2660 N N . TRP A 1 339 ? 22.188 9.412 19.228 1.00 94.62 339 TRP A N 1
ATOM 2661 C CA . TRP A 1 339 ? 21.165 9.823 18.271 1.00 94.62 339 TRP A CA 1
ATOM 2662 C C . TRP A 1 339 ? 19.856 9.034 18.400 1.00 94.62 339 TRP A C 1
ATOM 2664 O O . TRP A 1 339 ? 18.882 9.406 17.746 1.00 94.62 339 TRP A O 1
ATOM 2674 N N . VAL A 1 340 ? 19.825 7.953 19.185 1.00 95.69 340 VAL A N 1
ATOM 2675 C CA . VAL A 1 340 ? 18.636 7.107 19.350 1.00 95.69 340 VAL A CA 1
ATOM 2676 C C . VAL A 1 340 ? 17.730 7.709 20.423 1.00 95.69 340 VAL A C 1
ATOM 2678 O O . VAL A 1 340 ? 18.167 7.977 21.537 1.00 95.69 340 VAL A O 1
ATOM 2681 N N . ASP A 1 341 ? 16.460 7.916 20.084 1.00 95.25 341 ASP A N 1
ATOM 2682 C CA . ASP A 1 341 ? 15.392 8.109 21.065 1.00 95.25 341 ASP A CA 1
ATOM 2683 C C . ASP A 1 341 ? 15.031 6.732 21.628 1.00 95.25 341 ASP A C 1
ATOM 2685 O O . ASP A 1 341 ? 14.490 5.885 20.912 1.00 95.25 341 ASP A O 1
ATOM 2689 N N . GLN A 1 342 ? 15.434 6.490 22.876 1.00 95.06 342 GLN A N 1
ATOM 2690 C CA . GLN A 1 342 ? 15.373 5.168 23.489 1.00 95.06 342 GLN A CA 1
ATOM 2691 C C . GLN A 1 342 ? 13.932 4.688 23.676 1.00 95.06 342 GLN A C 1
ATOM 2693 O O . GLN A 1 342 ? 13.629 3.552 23.322 1.00 95.06 342 GLN A O 1
ATOM 2698 N N . ASP A 1 343 ? 13.043 5.563 24.149 1.00 95.06 343 ASP A N 1
ATOM 2699 C CA . ASP A 1 343 ? 11.637 5.224 24.376 1.00 95.06 343 ASP A CA 1
ATOM 2700 C C . ASP A 1 343 ? 10.951 4.880 23.046 1.00 95.06 343 ASP A C 1
ATOM 2702 O O . ASP A 1 343 ? 10.219 3.893 22.940 1.00 95.06 343 ASP A O 1
ATOM 2706 N N . ASN A 1 344 ? 11.238 5.655 21.993 1.00 95.19 344 ASN A N 1
ATOM 2707 C CA . ASN A 1 344 ? 10.715 5.373 20.661 1.00 95.19 344 ASN A CA 1
ATOM 2708 C C . ASN A 1 344 ? 11.306 4.096 20.046 1.00 95.19 344 ASN A C 1
ATOM 2710 O O . ASN A 1 344 ? 10.589 3.372 19.354 1.00 95.19 344 ASN A O 1
ATOM 2714 N N . PHE A 1 345 ? 12.595 3.821 20.268 1.00 96.06 345 PHE A N 1
ATOM 2715 C CA . PHE A 1 345 ? 13.213 2.583 19.802 1.00 96.06 345 PHE A CA 1
ATOM 2716 C C . PHE A 1 345 ? 12.589 1.360 20.472 1.00 96.06 345 PHE A C 1
ATOM 2718 O O . PHE A 1 345 ? 12.206 0.436 19.760 1.00 96.06 345 PHE A O 1
ATOM 2725 N N . ASP A 1 346 ? 12.454 1.361 21.799 1.00 95.75 346 ASP A N 1
ATOM 2726 C CA . ASP A 1 346 ? 11.921 0.215 22.539 1.00 95.75 346 ASP A CA 1
ATOM 2727 C C . ASP A 1 346 ? 10.479 -0.099 22.105 1.00 95.75 346 ASP A C 1
ATOM 2729 O O . ASP A 1 346 ? 10.145 -1.259 21.855 1.00 95.75 346 ASP A O 1
ATOM 2733 N N . GLU A 1 347 ? 9.648 0.929 21.894 1.00 95.56 347 GLU A N 1
ATOM 2734 C CA . GLU A 1 347 ? 8.304 0.754 21.334 1.00 95.56 347 GLU A CA 1
ATOM 2735 C C . GLU A 1 347 ? 8.341 0.177 19.907 1.00 95.56 347 GLU A C 1
ATOM 2737 O O . GLU A 1 347 ? 7.676 -0.820 19.617 1.00 95.56 347 GLU A O 1
ATOM 2742 N N . ALA A 1 348 ? 9.133 0.775 19.011 1.00 96.81 348 ALA A N 1
ATOM 2743 C CA . ALA A 1 348 ? 9.221 0.344 17.617 1.00 96.81 348 ALA A CA 1
ATOM 2744 C C . ALA A 1 348 ? 9.771 -1.084 17.475 1.00 96.81 348 ALA A C 1
ATOM 2746 O O . ALA A 1 348 ? 9.351 -1.833 16.591 1.00 96.81 348 ALA A O 1
ATOM 2747 N N . PHE A 1 349 ? 10.713 -1.459 18.339 1.00 96.81 349 PHE A N 1
ATOM 2748 C CA . PHE A 1 349 ? 11.342 -2.772 18.360 1.00 96.81 349 PHE A CA 1
ATOM 2749 C C . PHE A 1 349 ? 10.372 -3.858 18.837 1.00 96.81 349 PHE A C 1
ATOM 2751 O O . PHE A 1 349 ? 10.267 -4.905 18.194 1.00 96.81 349 PHE A O 1
ATOM 2758 N N . GLU A 1 350 ? 9.611 -3.603 19.904 1.00 96.38 350 GLU A N 1
ATOM 2759 C CA . GLU A 1 350 ? 8.584 -4.537 20.377 1.00 96.38 350 GLU A CA 1
ATOM 2760 C C . GLU A 1 350 ? 7.419 -4.671 19.382 1.00 96.38 350 GLU A C 1
ATOM 2762 O O . GLU A 1 350 ? 6.993 -5.787 19.074 1.00 96.38 350 GLU A O 1
ATOM 2767 N N . ASP A 1 351 ? 6.954 -3.569 18.784 1.00 97.06 351 ASP A N 1
ATOM 2768 C CA . ASP A 1 351 ? 5.952 -3.615 17.710 1.00 97.06 351 ASP A CA 1
ATOM 2769 C C . ASP A 1 351 ? 6.445 -4.410 16.493 1.00 97.06 351 ASP A C 1
ATOM 2771 O O . ASP A 1 351 ? 5.681 -5.176 15.894 1.00 97.06 351 ASP A O 1
ATOM 2775 N N . ALA A 1 352 ? 7.724 -4.264 16.132 1.00 97.44 352 ALA A N 1
ATOM 2776 C CA . ALA A 1 352 ? 8.331 -5.024 15.048 1.00 97.44 352 ALA A CA 1
ATOM 2777 C C . ALA A 1 352 ? 8.332 -6.523 15.359 1.00 97.44 352 ALA A C 1
ATOM 2779 O O . ALA A 1 352 ? 7.873 -7.311 14.531 1.00 97.44 352 ALA A O 1
ATOM 2780 N N . LYS A 1 353 ? 8.788 -6.929 16.550 1.00 96.88 353 LYS A N 1
ATOM 2781 C CA . LYS A 1 353 ? 8.789 -8.341 16.971 1.00 96.88 353 LYS A CA 1
ATOM 2782 C C . LYS A 1 353 ? 7.400 -8.960 16.860 1.00 96.88 353 LYS A C 1
ATOM 2784 O O . LYS A 1 353 ? 7.239 -9.976 16.187 1.00 96.88 353 LYS A O 1
ATOM 2789 N N . HIS A 1 354 ? 6.392 -8.288 17.406 1.00 96.56 354 HIS A N 1
ATOM 2790 C CA . HIS A 1 354 ? 5.000 -8.713 17.309 1.00 96.56 354 HIS A CA 1
ATOM 2791 C C . HIS A 1 354 ? 4.514 -8.894 15.861 1.00 96.56 354 HIS A C 1
ATOM 2793 O O . HIS A 1 354 ? 3.902 -9.917 15.535 1.00 96.56 354 HIS A O 1
ATOM 2799 N N . LEU A 1 355 ? 4.807 -7.933 14.977 1.00 96.19 355 LEU A N 1
ATOM 2800 C CA . LEU A 1 355 ? 4.444 -8.009 13.558 1.00 96.19 355 LEU A CA 1
ATOM 2801 C C . LEU A 1 355 ? 5.099 -9.204 12.858 1.00 96.19 355 LEU A C 1
ATOM 2803 O O . LEU A 1 355 ? 4.426 -9.951 12.144 1.00 96.19 355 LEU A O 1
ATOM 2807 N N . TYR A 1 356 ? 6.399 -9.416 13.063 1.00 96.19 356 TYR A N 1
ATOM 2808 C CA . TYR A 1 356 ? 7.109 -10.513 12.406 1.00 96.19 356 TYR A CA 1
ATOM 2809 C C . TYR A 1 356 ? 6.739 -11.880 12.974 1.00 96.19 356 TYR A C 1
ATOM 2811 O O . TYR A 1 356 ? 6.654 -12.842 12.214 1.00 96.19 356 TYR A O 1
ATOM 2819 N N . GLU A 1 357 ? 6.465 -11.997 14.272 1.00 95.44 357 GLU A N 1
ATOM 2820 C CA . GLU A 1 357 ? 5.941 -13.230 14.865 1.00 95.44 357 GLU A CA 1
ATOM 2821 C C . GLU A 1 357 ? 4.561 -13.590 14.305 1.00 95.44 357 GLU A C 1
ATOM 2823 O O . GLU A 1 357 ? 4.299 -14.752 13.977 1.00 95.44 357 GLU A O 1
ATOM 2828 N N . ALA A 1 358 ? 3.670 -12.607 14.158 1.00 93.44 358 ALA A N 1
ATOM 2829 C CA . ALA A 1 358 ? 2.378 -12.804 13.512 1.00 93.44 358 ALA A CA 1
ATOM 2830 C C . ALA A 1 358 ? 2.535 -13.269 12.059 1.00 93.44 358 ALA A C 1
ATOM 2832 O O . ALA A 1 358 ? 1.946 -14.279 11.671 1.00 93.44 358 ALA A O 1
ATOM 2833 N N . TRP A 1 359 ? 3.405 -12.612 11.292 1.00 90.56 359 TRP A N 1
ATOM 2834 C CA . TRP A 1 359 ? 3.630 -12.961 9.893 1.00 90.56 359 TRP A CA 1
ATOM 2835 C C . TRP A 1 359 ? 4.307 -14.330 9.713 1.00 90.56 359 TRP A C 1
ATOM 2837 O O . TRP A 1 359 ? 3.942 -15.088 8.811 1.00 90.56 359 TRP A O 1
ATOM 2847 N N . ARG A 1 360 ? 5.242 -14.711 10.598 1.00 91.50 360 ARG A N 1
ATOM 2848 C CA . ARG A 1 360 ? 5.825 -16.067 10.631 1.00 91.50 360 ARG A CA 1
ATOM 2849 C C . ARG A 1 360 ? 4.733 -17.119 10.854 1.00 91.50 360 ARG A C 1
ATOM 2851 O O . ARG A 1 360 ? 4.705 -18.114 10.132 1.00 91.50 360 ARG A O 1
ATOM 2858 N N . ARG A 1 361 ? 3.809 -16.889 11.800 1.00 91.06 361 ARG A N 1
ATOM 2859 C CA . ARG A 1 361 ? 2.673 -17.795 12.066 1.00 91.06 361 ARG A CA 1
ATOM 2860 C C . ARG A 1 361 ? 1.734 -17.914 10.868 1.00 91.06 361 ARG A C 1
ATOM 2862 O O . ARG A 1 361 ? 1.282 -19.012 10.562 1.00 91.06 361 ARG A O 1
ATOM 2869 N N . GLU A 1 362 ? 1.441 -16.810 10.191 1.00 85.81 362 GLU A N 1
ATOM 2870 C CA . GLU A 1 362 ? 0.580 -16.805 9.005 1.00 85.81 362 GLU A CA 1
ATOM 2871 C C . GLU A 1 362 ? 1.238 -17.510 7.813 1.00 85.81 362 GLU A C 1
ATOM 2873 O O . GLU A 1 362 ? 0.626 -18.371 7.185 1.00 85.81 362 GLU A O 1
ATOM 2878 N N . SER A 1 363 ? 2.526 -17.255 7.578 1.00 81.25 363 SER A N 1
ATOM 2879 C CA . SER A 1 363 ? 3.296 -17.916 6.515 1.00 81.25 363 SER A CA 1
ATOM 2880 C C . SER A 1 363 ? 3.383 -19.433 6.722 1.00 81.25 363 SER A C 1
ATOM 2882 O O . SER A 1 363 ? 3.321 -20.193 5.760 1.00 81.25 363 SER A O 1
ATOM 2884 N N . GLN A 1 364 ? 3.473 -19.891 7.976 1.00 82.56 364 GLN A N 1
ATOM 2885 C CA . GLN A 1 364 ? 3.441 -21.320 8.315 1.00 82.56 364 GLN A CA 1
ATOM 2886 C C . GLN A 1 364 ? 2.083 -21.976 8.033 1.00 82.56 364 GLN A C 1
ATOM 2888 O O . GLN A 1 364 ? 2.048 -23.165 7.729 1.00 82.56 364 GLN A O 1
ATOM 2893 N N . ARG A 1 365 ? 0.970 -21.228 8.098 1.00 79.62 365 ARG A N 1
ATOM 2894 C CA . ARG A 1 365 ? -0.368 -21.747 7.752 1.00 79.62 365 ARG A CA 1
ATOM 2895 C C . ARG A 1 365 ? -0.554 -21.952 6.251 1.00 79.62 365 ARG A C 1
ATOM 2897 O O . ARG A 1 365 ? -1.372 -22.779 5.869 1.00 79.62 365 ARG A O 1
ATOM 2904 N N . TYR A 1 366 ? 0.177 -21.204 5.424 1.00 60.69 366 TYR A N 1
ATOM 2905 C CA . TYR A 1 366 ? 0.033 -21.228 3.969 1.00 60.69 366 TYR A CA 1
ATOM 2906 C C . TYR A 1 366 ? 1.017 -22.170 3.266 1.00 60.69 366 TYR A C 1
ATOM 2908 O O . TYR A 1 366 ? 1.039 -22.202 2.042 1.00 60.69 366 TYR A O 1
ATOM 2916 N N . ILE A 1 367 ? 1.827 -22.955 3.988 1.00 57.72 367 ILE A N 1
ATOM 2917 C CA . ILE A 1 367 ? 2.567 -24.054 3.354 1.00 57.72 367 ILE A CA 1
ATOM 2918 C C . ILE A 1 367 ? 1.500 -25.044 2.878 1.00 57.72 367 ILE A C 1
ATOM 2920 O O . ILE A 1 367 ? 0.869 -25.681 3.726 1.00 57.72 367 ILE A O 1
ATOM 2924 N N . PRO A 1 368 ? 1.221 -25.139 1.564 1.00 52.56 368 PRO A N 1
ATOM 2925 C CA . PRO A 1 368 ? 0.185 -26.031 1.087 1.00 52.56 368 PRO A CA 1
ATOM 2926 C C . PRO A 1 368 ? 0.605 -27.434 1.515 1.00 52.56 368 PRO A C 1
ATOM 2928 O O . PRO A 1 368 ? 1.759 -27.814 1.307 1.00 52.56 368 PRO A O 1
ATOM 2931 N N . ASN A 1 369 ? -0.305 -28.201 2.118 1.00 49.56 369 ASN A N 1
ATOM 2932 C CA . ASN A 1 369 ? -0.146 -29.649 2.232 1.00 49.56 369 ASN A CA 1
ATOM 2933 C C . ASN A 1 369 ? -0.214 -30.236 0.811 1.00 49.56 369 ASN A C 1
ATOM 2935 O O . ASN A 1 369 ? -1.186 -30.884 0.435 1.00 49.56 369 ASN A O 1
ATOM 2939 N N . GLU A 1 370 ? 0.788 -29.957 -0.017 1.00 48.19 370 GLU A N 1
ATOM 2940 C CA . GLU A 1 370 ? 1.107 -30.796 -1.154 1.00 48.19 370 GLU A CA 1
ATOM 2941 C C . GLU A 1 370 ? 1.688 -32.071 -0.548 1.00 48.19 370 GLU A C 1
ATOM 2943 O O . GLU A 1 370 ? 2.883 -32.167 -0.262 1.00 48.19 370 GLU A O 1
ATOM 2948 N N . GLU A 1 371 ? 0.809 -33.040 -0.273 1.00 42.25 371 GLU A N 1
ATOM 2949 C CA . GLU A 1 371 ? 1.252 -34.424 -0.176 1.00 42.25 371 GLU A CA 1
ATOM 2950 C C . GLU A 1 371 ? 2.096 -34.701 -1.428 1.00 42.25 371 GLU A C 1
ATOM 2952 O O . GLU A 1 371 ? 1.628 -34.438 -2.544 1.00 42.25 371 GLU A O 1
ATOM 2957 N N . PRO A 1 372 ? 3.352 -35.158 -1.276 1.00 41.41 372 PRO A N 1
ATOM 2958 C CA . PRO A 1 372 ? 4.169 -35.477 -2.429 1.00 41.41 372 PRO A CA 1
ATOM 2959 C C . PRO A 1 372 ? 3.411 -36.507 -3.276 1.00 41.41 372 PRO A C 1
ATOM 2961 O O . PRO A 1 372 ? 2.877 -37.467 -2.712 1.00 41.41 372 PRO A O 1
ATOM 2964 N N . PRO A 1 373 ? 3.325 -36.321 -4.605 1.00 57.66 373 PRO A N 1
ATOM 2965 C CA . PRO A 1 373 ? 2.701 -37.314 -5.462 1.00 57.66 373 PRO A CA 1
ATOM 2966 C C . PRO A 1 373 ? 3.476 -38.626 -5.295 1.00 57.66 373 PRO A C 1
ATOM 2968 O O . PRO A 1 373 ? 4.676 -38.671 -5.575 1.00 57.66 373 PRO A O 1
ATOM 2971 N N . PHE A 1 374 ? 2.798 -39.644 -4.763 1.00 60.66 374 PHE A N 1
ATOM 2972 C CA . PHE A 1 374 ? 3.318 -41.006 -4.648 1.00 60.66 374 PHE A CA 1
ATOM 2973 C C . PHE A 1 374 ? 3.569 -41.630 -6.021 1.00 60.66 374 PHE A C 1
ATOM 2975 O O . PHE A 1 374 ? 2.736 -41.412 -6.934 1.00 60.66 374 PHE A O 1
#

Organism: NCBI:txid103725

pLDDT: mean 89.05, std 14.45, range [41.41, 98.44]

Radius of gyration: 26.88 Å; chains: 1; bounding box: 64×58×77 Å

Sequence (374 aa):
MSEPLPAVAALAEQLRELKLLAGNPSLTQLEKLTVELGDRIPRATISEKLTGRSKPDLDQLNTLVQACRVHAERVGLPLPPDLRDKAKWRERWLEMSRSRSDQRRRQERTPQTDNNTPADDSNAAPKQDGHLESIGQSLSEALAARIAATRESDRTLFRRVATSPTKGSVFSALDRAVELGLIPQNGCRVRLSHTSAFIRFAPDPEERDRWSPMGFSLERSDTKQLSFVEWDDDASALDFLLKMTETVQAIGLYPGDSRFTPDQAFSDLESILQLAYRQSIAEDGDAQAPAIPIIQICPPQWAITTSGLISIRNVQGYFIPNARLDEQNWTEHLQSKPWVDQDNFDEAFEDAKHLYEAWRRESQRYIPNEEPPF

Foldseek 3Di:
DDDFDPLLQVLLVVLCVLCVLLVNDDLVLLQVQLVVVVHGDDSVNVVCSNRSVDQDDLVRQVSSLVSSCVSSVVVVRDDDPCSNDSVNSVVSSVVSVVVVVVVVVVVVPPDPDDDDDDDDDDDDDDDPVVVVVVVVVVVVVVVVVVVVVVLVVLLVLLVCLLVANDPVSLLVNQVVCCVLLQADQQAAWEDFWPFQKIWGDHNPNPDPPPPDQDWIFIAGLLRHTPDIQGDDNPDGVVNSLVSVQVSCVVSVGRPDPVGGDSSVRSVQSSVSSVQLSVLQDPPPPPDRDHRFHWHGDLPDFWTQTPFFIAGDPDDHPDTDGLVCLPPPCPLVVCVVPPRDPNVSCVVNSSSNVSVVVVVVVVVVVPPPPPPPDD

Secondary structure (DSSP, 8-state):
-PPPPHHHHHHHHHHHHHHHHTT---HHHHHHHHHHTT----HHHHHHHHTTSSPPPHHHHHHHHHHHHHHHHHTT-PPPHHHH-HHHHHHHHHHHHHHHHHHHHHHHTS------------------HHHHHHHHHHHHHHHHHHHHHHHHHHHHHHHHHHHS--HHHHHHHHHHHHHTTSS-TT-EEEEPTTSSEEEEE---SS--STTS--EEEEEETT--EEEEEE--TT--HHHHHHHHHHHHHHTT----TTT--TTHHHHHHHHHHHHHHHHHS-SSS---PPP--EEEEETTTEEEESSEEEE-SSSTT-EEEGGGTT-TTHHHHHHT-TT--HHHHHHHHHHHHHHHHHHHHHHHHTS-------